Protein AF-D1PT33-F1 (afdb_monomer)

pLDDT: mean 88.78, std 10.97, range [33.84, 98.62]

Nearest PDB structures (foldseek):
  5k61-assembly1_A  TM=4.298E-01  e=1.756E+00  Saccharomyces cerevisiae CEN.PK113-7D
  5k63-assembly1_A  TM=4.188E-01  e=1.756E+00  Saccharomyces cerevisiae CEN.PK113-7D
  6geb-assembly2_L  TM=4.615E-01  e=3.344E+00  Legionella pneumophila
  6pnv-assembly1_A  TM=3.208E-01  e=9.225E-01  Salmonella enterica subsp. enterica serovar Typhimurium str. LT2-4
  5k66-assembly1_A  TM=3.303E-01  e=2.496E+00  Saccharomyces cerevisiae CEN.PK113-7D

Mean predicted aligned error: 7.15 Å

Foldseek 3Di:
DVVVQLVLLVVQLVVVQVLQVVDLFKHDDFASDDPDPQFRGWIWGFCDNPPDPVRTPGIATEHEEEAEDQDDDPWKDKDWAFLVNLVVQLVALHHKYKYWYWYADPVGDTDIWIWIDTGGNLNSVVQNVVQPPHRIGIDITGTDDPDSVVVSQVVVQSVVSSVQAPLVVVDPDAAAPVCVPPVVSVKDKDGDGDDDPPDDVQCRQQVDWHWIWTQDPSGIGTHNVHTDGDWDWDKDQDFDDDPPDTDDRIDIDTD

Solvent-accessible surface area (backbone atoms only — not comparable to full-atom values): 14621 Å² total; per-residue (Å²): 120,76,65,62,56,54,54,44,39,41,57,34,50,52,50,51,44,57,59,43,56,72,36,62,36,37,47,67,50,66,50,79,77,54,84,56,96,66,46,32,37,33,35,38,36,36,79,47,70,81,71,47,78,92,37,55,73,50,73,45,46,28,33,76,42,61,41,84,44,95,70,82,71,96,56,65,43,78,45,79,42,51,43,66,44,50,50,53,30,45,77,42,52,29,36,39,41,36,40,29,39,33,31,77,44,96,90,60,62,66,51,76,48,54,26,35,37,81,35,34,32,66,55,31,52,54,50,52,63,75,23,62,97,45,69,50,32,80,46,72,25,40,59,58,59,94,48,58,68,58,45,50,54,52,50,56,49,48,53,52,44,34,64,50,31,60,43,50,80,77,45,91,71,63,54,50,71,74,54,57,74,39,74,90,64,69,59,55,70,50,71,83,77,88,68,61,97,88,56,67,56,64,64,54,55,40,70,46,71,40,62,44,28,36,69,48,99,81,43,46,36,49,32,67,86,48,62,44,66,52,82,58,71,46,82,37,83,38,74,44,59,68,86,89,51,73,79,36,63,63,39,80,42,76,109

Sequence (255 aa):
MAGNSKWIEGETVDFIKTEIRKSRRMFPYIDDNDRTPSWDGNIFLYSNSSGEKNNLLGKIPVQVKGHNIKSFPKGNMKYRAEMADLRNFYNDKGVLFFVVCLREHEAGGFEKKGYYTCLPIVKLKELLEKGKGQTKTTIELSPMPNKIKELEKSLFTFYDDLGKQVSVRYAKELPSIQDLTDEQLGRQFEFTVIVENNKNPWNQITSSYRYLYAKTANGILPFKEGPCKLSFMTEREATIRIGEQIYYKMALVSG

Structure (mmCIF, N/CA/C/O backbone):
data_AF-D1PT33-F1
#
_entry.id   AF-D1PT33-F1
#
loop_
_atom_site.group_PDB
_atom_site.id
_atom_site.type_symbol
_atom_site.label_atom_id
_atom_site.label_alt_id
_atom_site.label_comp_id
_atom_site.label_asym_id
_atom_site.label_entity_id
_atom_site.label_seq_id
_atom_site.pdbx_PDB_ins_code
_atom_site.Cartn_x
_atom_site.Cartn_y
_atom_site.Cartn_z
_atom_site.occupancy
_atom_site.B_iso_or_equiv
_atom_site.auth_seq_id
_atom_site.auth_comp_id
_atom_site.auth_asym_id
_atom_site.auth_atom_id
_atom_site.pdbx_PDB_model_num
ATOM 1 N N . MET A 1 1 ? 11.944 4.789 -30.572 1.00 39.53 1 MET A N 1
ATOM 2 C CA . MET A 1 1 ? 11.595 5.136 -29.171 1.00 39.53 1 MET A CA 1
ATOM 3 C C . MET A 1 1 ? 10.855 4.021 -28.416 1.00 39.53 1 MET A C 1
ATOM 5 O O . MET A 1 1 ? 10.948 4.010 -27.201 1.00 39.53 1 MET A O 1
ATOM 9 N N . ALA A 1 2 ? 10.204 3.052 -29.082 1.00 33.84 2 ALA A N 1
ATOM 10 C CA . ALA A 1 2 ? 9.530 1.913 -28.426 1.00 33.84 2 ALA A CA 1
ATOM 11 C C . ALA A 1 2 ? 10.469 0.855 -27.793 1.00 33.84 2 ALA A C 1
ATOM 13 O O . ALA A 1 2 ? 10.023 0.037 -26.996 1.00 33.84 2 ALA A O 1
ATOM 14 N N . GLY A 1 3 ? 11.764 0.863 -28.138 1.00 47.06 3 GLY A N 1
ATOM 15 C CA . GLY A 1 3 ? 12.758 -0.034 -27.537 1.00 47.06 3 GLY A CA 1
ATOM 16 C C . GLY A 1 3 ? 12.992 0.275 -26.057 1.00 47.06 3 GLY A C 1
ATOM 17 O O . GLY A 1 3 ? 12.817 -0.603 -25.224 1.00 47.06 3 GLY A O 1
ATOM 18 N N . ASN A 1 4 ? 13.291 1.535 -25.714 1.00 62.44 4 ASN A N 1
ATOM 19 C CA . ASN A 1 4 ? 13.597 1.920 -24.329 1.00 62.44 4 ASN A CA 1
ATOM 20 C C . ASN A 1 4 ? 12.432 1.700 -23.360 1.00 62.44 4 ASN A C 1
ATOM 22 O O . ASN A 1 4 ? 12.688 1.386 -22.206 1.00 62.44 4 ASN A O 1
ATOM 26 N N . SER A 1 5 ? 11.173 1.836 -23.794 1.00 72.94 5 SER A N 1
ATOM 27 C CA . SER A 1 5 ? 10.027 1.676 -22.889 1.00 72.94 5 SER A CA 1
ATOM 28 C C . SER A 1 5 ? 9.884 0.247 -22.368 1.00 72.94 5 SER A C 1
ATOM 30 O O . SER A 1 5 ? 9.657 0.084 -21.177 1.00 72.94 5 SER A O 1
ATOM 32 N N . LYS A 1 6 ? 10.091 -0.769 -23.219 1.00 80.12 6 LYS A N 1
ATOM 33 C CA . LYS A 1 6 ? 10.039 -2.180 -22.800 1.00 80.12 6 LYS A CA 1
ATOM 34 C C . LYS A 1 6 ? 11.183 -2.552 -21.862 1.00 80.12 6 LYS A C 1
ATOM 36 O O . LYS A 1 6 ? 10.964 -3.238 -20.875 1.00 80.12 6 LYS A O 1
ATOM 41 N N . TRP A 1 7 ? 12.395 -2.068 -22.144 1.00 80.81 7 TRP A N 1
ATOM 42 C CA . TRP A 1 7 ? 13.536 -2.277 -21.248 1.00 80.81 7 TRP A CA 1
ATOM 43 C C . TRP A 1 7 ? 13.302 -1.615 -19.888 1.00 80.81 7 TRP A C 1
ATOM 45 O O . TRP A 1 7 ? 13.490 -2.247 -18.859 1.00 80.81 7 TRP A O 1
ATOM 55 N N . ILE A 1 8 ? 12.820 -0.370 -19.874 1.00 84.69 8 ILE A N 1
ATOM 56 C CA . ILE A 1 8 ? 12.468 0.349 -18.643 1.00 84.69 8 ILE A CA 1
ATOM 57 C C . ILE A 1 8 ? 11.398 -0.399 -17.842 1.00 84.69 8 ILE A C 1
ATOM 59 O O . ILE A 1 8 ? 11.506 -0.497 -16.620 1.00 84.69 8 ILE A O 1
ATOM 63 N N . GLU A 1 9 ? 10.370 -0.907 -18.515 1.00 87.56 9 GLU A N 1
ATOM 64 C CA . GLU A 1 9 ? 9.297 -1.687 -17.905 1.00 87.56 9 GLU A CA 1
ATOM 65 C C . GLU A 1 9 ? 9.829 -2.976 -17.268 1.00 87.56 9 GLU A C 1
ATOM 67 O O . GLU A 1 9 ? 9.628 -3.175 -16.069 1.00 87.56 9 GLU A O 1
ATOM 72 N N . GLY A 1 10 ? 10.613 -3.769 -18.006 1.00 90.56 10 GLY A N 1
ATOM 73 C CA . GLY A 1 10 ? 11.269 -4.969 -17.478 1.00 90.56 10 GLY A CA 1
ATOM 74 C C . GLY A 1 10 ? 12.161 -4.668 -16.268 1.00 90.56 10 GLY A C 1
ATOM 75 O O . GLY A 1 10 ? 11.986 -5.250 -15.199 1.00 90.56 10 GLY A O 1
ATOM 76 N N . GLU A 1 11 ? 13.037 -3.663 -16.373 1.00 92.44 11 GLU A N 1
ATOM 77 C CA . GLU A 1 11 ? 13.943 -3.244 -15.291 1.00 92.44 11 GLU A CA 1
ATOM 78 C C . GLU A 1 11 ? 13.200 -2.802 -14.018 1.00 92.44 11 GLU A C 1
ATOM 80 O O . GLU A 1 11 ? 13.691 -2.990 -12.897 1.00 92.44 11 GLU A O 1
ATOM 85 N N . THR A 1 12 ? 12.027 -2.193 -14.197 1.00 94.06 12 THR A N 1
ATOM 86 C CA . THR A 1 12 ? 11.134 -1.719 -13.133 1.00 94.06 12 THR A CA 1
ATOM 87 C C . THR A 1 12 ? 10.427 -2.896 -12.461 1.00 94.06 12 THR A C 1
ATOM 89 O O . THR A 1 12 ? 10.437 -3.002 -11.230 1.00 94.06 12 THR A O 1
ATOM 92 N N . VAL A 1 13 ? 9.844 -3.800 -13.252 1.00 95.25 13 VAL A N 1
ATOM 93 C CA . VAL A 1 13 ? 9.159 -5.001 -12.760 1.00 95.25 13 VAL A CA 1
ATOM 94 C C . VAL A 1 13 ? 10.135 -5.907 -12.006 1.00 95.25 13 VAL A C 1
ATOM 96 O O . VAL A 1 13 ? 9.825 -6.352 -10.897 1.00 95.25 13 VAL A O 1
ATOM 99 N N . ASP A 1 14 ? 11.337 -6.122 -12.538 1.00 95.56 14 ASP A N 1
ATOM 100 C CA . ASP A 1 14 ? 12.364 -6.953 -11.907 1.00 95.56 14 ASP A CA 1
ATOM 101 C C . ASP A 1 14 ? 12.884 -6.362 -10.600 1.00 95.56 14 ASP A C 1
ATOM 103 O O . ASP A 1 14 ? 13.087 -7.094 -9.623 1.00 95.56 14 ASP A O 1
ATOM 107 N N . PHE A 1 15 ? 13.032 -5.036 -10.537 1.00 96.50 15 PHE A N 1
ATOM 108 C CA . PHE A 1 15 ? 13.366 -4.348 -9.295 1.00 96.50 15 PHE A CA 1
ATOM 109 C C . PHE A 1 15 ? 12.306 -4.615 -8.218 1.00 96.50 15 PHE A C 1
ATOM 111 O O . PHE A 1 15 ? 12.644 -5.081 -7.129 1.00 96.50 15 PHE A O 1
ATOM 118 N N . ILE A 1 16 ? 11.019 -4.412 -8.524 1.00 97.69 16 ILE A N 1
ATOM 119 C CA . ILE A 1 16 ? 9.938 -4.650 -7.555 1.00 97.69 16 ILE A CA 1
ATOM 120 C C . ILE A 1 16 ? 9.865 -6.126 -7.156 1.00 97.69 16 ILE A C 1
ATOM 122 O O . ILE A 1 16 ? 9.796 -6.431 -5.964 1.00 97.69 16 ILE A O 1
ATOM 126 N N . LYS A 1 17 ? 9.944 -7.061 -8.112 1.00 97.50 17 LYS A N 1
ATOM 127 C CA . LYS A 1 17 ? 9.983 -8.502 -7.813 1.00 97.50 17 LYS A CA 1
ATOM 128 C C . LYS A 1 17 ? 11.122 -8.837 -6.848 1.00 97.50 17 LYS A C 1
ATOM 130 O O . LYS A 1 17 ? 10.905 -9.577 -5.888 1.00 97.50 17 LYS A O 1
ATOM 135 N N . THR A 1 18 ? 12.313 -8.290 -7.084 1.00 96.88 18 THR A N 1
ATOM 136 C CA . THR A 1 18 ? 13.499 -8.505 -6.243 1.00 96.88 18 THR A CA 1
ATOM 137 C C . THR A 1 18 ? 13.299 -7.952 -4.836 1.00 96.88 18 THR A C 1
ATOM 139 O O . THR A 1 18 ? 13.564 -8.657 -3.863 1.00 96.88 18 THR A O 1
ATOM 142 N N . GLU A 1 19 ? 12.773 -6.733 -4.705 1.00 97.38 19 GLU A N 1
ATOM 143 C CA . GLU A 1 19 ? 12.505 -6.123 -3.400 1.00 97.38 19 GLU A CA 1
ATOM 144 C C . GLU A 1 19 ? 11.451 -6.901 -2.599 1.00 97.38 19 GLU A C 1
ATOM 146 O O . GLU A 1 19 ? 11.661 -7.179 -1.418 1.00 97.38 19 GLU A O 1
ATOM 151 N N . ILE A 1 20 ? 10.349 -7.325 -3.228 1.00 97.50 20 ILE A N 1
ATOM 152 C CA . ILE A 1 20 ? 9.284 -8.079 -2.547 1.00 97.50 20 ILE A CA 1
ATOM 153 C C . ILE A 1 20 ? 9.758 -9.476 -2.122 1.00 97.50 20 ILE A C 1
ATOM 155 O O . ILE A 1 20 ? 9.457 -9.901 -1.004 1.00 97.50 20 ILE A O 1
ATOM 159 N N . ARG A 1 21 ? 10.558 -10.165 -2.952 1.00 96.00 21 ARG A N 1
ATOM 160 C CA . ARG A 1 21 ? 11.111 -11.506 -2.657 1.00 96.00 21 ARG A CA 1
ATOM 161 C C . ARG A 1 21 ? 12.036 -11.549 -1.437 1.00 96.00 21 ARG A C 1
ATOM 163 O O . ARG A 1 21 ? 12.320 -12.634 -0.936 1.00 96.00 21 ARG A O 1
ATOM 170 N N . LYS A 1 22 ? 12.469 -10.398 -0.908 1.00 96.50 22 LYS A N 1
ATOM 171 C CA . LYS A 1 22 ? 13.177 -10.327 0.383 1.00 96.50 22 LYS A CA 1
ATOM 172 C C . LYS A 1 22 ? 12.290 -10.760 1.562 1.00 96.50 22 LYS A C 1
ATOM 174 O O . LYS A 1 22 ? 12.813 -11.061 2.633 1.00 96.50 22 LYS A O 1
ATOM 179 N N . SER A 1 23 ? 10.961 -10.790 1.405 1.00 95.44 23 SER A N 1
ATOM 180 C CA . SER A 1 23 ? 10.041 -11.357 2.397 1.00 95.44 23 SER A CA 1
ATOM 181 C C . SER A 1 23 ? 9.690 -12.800 2.051 1.00 95.44 23 SER A C 1
ATOM 183 O O . SER A 1 23 ? 9.357 -13.122 0.918 1.00 95.44 23 SER A O 1
ATOM 185 N N . ARG A 1 24 ? 9.651 -13.665 3.070 1.00 94.44 24 ARG A N 1
ATOM 186 C CA . ARG A 1 24 ? 9.152 -15.047 2.948 1.00 94.44 24 ARG A CA 1
ATOM 187 C C . ARG A 1 24 ? 7.624 -15.163 3.038 1.00 94.44 24 ARG A C 1
ATOM 189 O O . ARG A 1 24 ? 7.103 -16.271 3.032 1.00 94.44 24 ARG A O 1
ATOM 196 N N . ARG A 1 25 ? 6.914 -14.041 3.198 1.00 95.81 25 ARG A N 1
ATOM 197 C CA . ARG A 1 25 ? 5.449 -13.982 3.369 1.00 95.81 25 ARG A CA 1
ATOM 198 C C . ARG A 1 25 ? 4.741 -13.217 2.253 1.00 95.81 25 ARG A C 1
ATOM 200 O O . ARG A 1 25 ? 3.518 -13.118 2.280 1.00 95.81 25 ARG A O 1
ATOM 207 N N . MET A 1 26 ? 5.497 -12.662 1.306 1.00 97.38 26 MET A N 1
ATOM 208 C CA . MET A 1 26 ? 4.983 -11.899 0.172 1.00 97.38 26 MET A CA 1
ATOM 209 C C . MET A 1 26 ? 5.571 -12.466 -1.114 1.00 97.38 26 MET A C 1
ATOM 211 O O . MET A 1 26 ? 6.787 -12.571 -1.241 1.00 97.38 26 MET A O 1
ATOM 215 N N . PHE A 1 27 ? 4.714 -12.817 -2.068 1.00 96.75 27 PHE A N 1
ATOM 216 C CA . PHE A 1 27 ? 5.134 -13.420 -3.330 1.00 96.75 27 PHE A CA 1
ATOM 217 C C . PHE A 1 27 ? 4.622 -12.577 -4.501 1.00 96.75 27 PHE A C 1
ATOM 219 O O . PHE A 1 27 ? 3.405 -12.477 -4.678 1.00 96.75 27 PHE A O 1
ATOM 226 N N . PRO A 1 28 ? 5.515 -11.948 -5.288 1.00 96.75 28 PRO A N 1
ATOM 227 C CA . PRO A 1 28 ? 5.110 -11.122 -6.414 1.00 96.75 28 PRO A CA 1
ATOM 228 C C . PRO A 1 28 ? 4.788 -11.998 -7.630 1.00 96.75 28 PRO A C 1
ATOM 230 O O . PRO A 1 28 ? 5.600 -12.826 -8.044 1.00 96.75 28 PRO A O 1
ATOM 233 N N . TYR A 1 29 ? 3.622 -11.768 -8.223 1.00 94.88 29 TYR A N 1
ATOM 234 C CA . TYR A 1 29 ? 3.199 -12.307 -9.511 1.00 94.88 29 TYR A CA 1
ATOM 235 C C . TYR A 1 29 ? 2.826 -11.126 -10.408 1.00 94.88 29 TYR A C 1
ATOM 237 O O . TYR A 1 29 ? 1.675 -10.697 -10.454 1.00 94.88 29 TYR A O 1
ATOM 245 N N . ILE A 1 30 ? 3.857 -10.539 -11.010 1.00 93.44 30 ILE A N 1
ATOM 246 C CA . ILE A 1 30 ? 3.801 -9.314 -11.814 1.00 93.44 30 ILE A CA 1
ATOM 247 C C . ILE A 1 30 ? 4.332 -9.679 -13.198 1.00 93.44 30 ILE A C 1
ATOM 249 O O . ILE A 1 30 ? 5.358 -10.360 -13.281 1.00 93.44 30 ILE A O 1
ATOM 253 N N . ASP A 1 31 ? 3.650 -9.268 -14.251 1.00 82.56 31 ASP A N 1
ATOM 254 C CA . ASP A 1 31 ? 4.027 -9.555 -15.635 1.00 82.56 31 ASP A CA 1
ATOM 255 C C . ASP A 1 31 ? 4.519 -8.256 -16.297 1.00 82.56 31 ASP A C 1
ATOM 257 O O . ASP A 1 31 ? 3.997 -7.180 -16.019 1.00 82.56 31 ASP A O 1
ATOM 261 N N . ASP A 1 32 ? 5.578 -8.337 -17.098 1.00 69.50 32 ASP A N 1
ATOM 262 C CA . ASP A 1 32 ? 6.185 -7.219 -17.835 1.00 69.50 32 ASP A CA 1
ATOM 263 C C . ASP A 1 32 ? 5.527 -6.993 -19.210 1.00 69.50 32 ASP A C 1
ATOM 265 O O . ASP A 1 32 ? 5.984 -6.170 -20.002 1.00 69.50 32 ASP A O 1
ATOM 269 N N . ASN A 1 33 ? 4.450 -7.730 -19.501 1.00 64.88 33 ASN A N 1
ATOM 270 C CA . ASN A 1 33 ? 3.671 -7.608 -20.730 1.00 64.88 33 ASN A CA 1
ATOM 271 C C . ASN A 1 33 ? 2.177 -7.918 -20.500 1.00 64.88 33 ASN A C 1
ATOM 273 O O . ASN A 1 33 ? 1.508 -8.472 -21.385 1.00 64.88 33 ASN A O 1
ATOM 277 N N . ASP A 1 34 ? 1.662 -7.611 -19.301 1.00 60.91 34 ASP A N 1
ATOM 278 C CA . ASP A 1 34 ? 0.265 -7.879 -18.961 1.00 60.91 34 ASP A CA 1
ATOM 279 C C . ASP A 1 34 ? -0.677 -7.106 -19.899 1.00 60.91 34 ASP A C 1
ATOM 281 O O . ASP A 1 34 ? -0.508 -5.917 -20.167 1.00 60.91 34 ASP A O 1
ATOM 285 N N . ARG A 1 35 ? -1.698 -7.794 -20.414 1.00 69.50 35 ARG A N 1
ATOM 286 C CA . ARG A 1 35 ? -2.761 -7.186 -21.232 1.00 69.50 35 ARG A CA 1
ATOM 287 C C . ARG A 1 35 ? -3.958 -6.766 -20.387 1.00 69.50 35 ARG A C 1
ATOM 289 O O . ARG A 1 35 ? -5.011 -6.451 -20.950 1.00 69.50 35 ARG A O 1
ATOM 296 N N . THR A 1 36 ? -3.857 -6.828 -19.058 1.00 79.06 36 THR A N 1
ATOM 297 C CA . THR A 1 36 ? -4.954 -6.359 -18.217 1.00 79.06 36 THR A CA 1
ATOM 298 C C . THR A 1 36 ? -5.129 -4.839 -18.356 1.00 79.06 36 THR A C 1
ATOM 300 O O . THR A 1 36 ? -4.186 -4.122 -18.682 1.00 79.06 36 THR A O 1
ATOM 303 N N . PRO A 1 37 ? -6.358 -4.314 -18.183 1.00 84.88 37 PRO A N 1
ATOM 304 C CA . PRO A 1 37 ? -6.654 -2.930 -18.558 1.00 84.88 37 PRO A CA 1
ATOM 305 C C . PRO A 1 37 ? -5.889 -1.859 -17.771 1.00 84.88 37 PRO A C 1
ATOM 307 O O . PRO A 1 37 ? -5.661 -0.778 -18.306 1.00 84.88 37 PRO A O 1
ATOM 310 N N . SER A 1 38 ? -5.555 -2.134 -16.505 1.00 93.81 38 SER A N 1
ATOM 311 C CA . SER A 1 38 ? -4.983 -1.139 -15.587 1.00 93.81 38 SER A CA 1
ATOM 312 C C . SER A 1 38 ? -4.064 -1.706 -14.508 1.00 93.81 38 SER A C 1
ATOM 314 O O . SER A 1 38 ? -3.628 -0.910 -13.692 1.00 93.81 38 SER A O 1
ATOM 316 N N . TRP A 1 39 ? -3.833 -3.018 -14.425 1.00 94.94 39 TRP A N 1
ATOM 317 C CA . TRP A 1 39 ? -2.976 -3.626 -13.398 1.00 94.94 39 TRP A CA 1
ATOM 318 C C . TRP A 1 39 ? -1.770 -4.279 -14.074 1.00 94.94 39 TRP A C 1
ATOM 320 O O . TRP A 1 39 ? -1.853 -4.645 -15.236 1.00 94.94 39 TRP A O 1
ATOM 330 N N . ASP A 1 40 ? -0.679 -4.486 -13.341 1.00 94.75 40 ASP A N 1
ATOM 331 C CA . ASP A 1 40 ? 0.473 -5.243 -13.869 1.00 94.75 40 ASP A CA 1
ATOM 332 C C . ASP A 1 40 ? 0.635 -6.601 -13.163 1.00 94.75 40 ASP A C 1
ATOM 334 O O . ASP A 1 40 ? 1.539 -7.386 -13.452 1.00 94.75 40 ASP A O 1
ATOM 338 N N . GLY A 1 41 ? -0.211 -6.881 -12.166 1.00 95.62 41 GLY A N 1
ATOM 339 C CA . GLY A 1 41 ? -0.232 -8.164 -11.478 1.00 95.62 41 GLY A CA 1
ATOM 340 C C . GLY A 1 41 ? -0.714 -8.086 -10.037 1.00 95.62 41 GLY A C 1
ATOM 341 O O . GLY A 1 41 ? -1.547 -7.259 -9.662 1.00 95.62 41 GLY A O 1
ATOM 342 N N . ASN A 1 42 ? -0.207 -8.997 -9.207 1.00 97.19 42 ASN A N 1
ATOM 343 C CA . ASN A 1 42 ? -0.615 -9.154 -7.815 1.00 97.19 42 ASN A CA 1
ATOM 344 C C . ASN A 1 42 ? 0.574 -9.501 -6.907 1.00 97.19 42 ASN A C 1
ATOM 346 O O . ASN A 1 42 ? 1.538 -10.135 -7.331 1.00 97.19 42 ASN A O 1
ATOM 350 N N . ILE A 1 43 ? 0.469 -9.171 -5.621 1.00 98.25 43 ILE A N 1
ATOM 351 C CA . ILE A 1 43 ? 1.321 -9.729 -4.56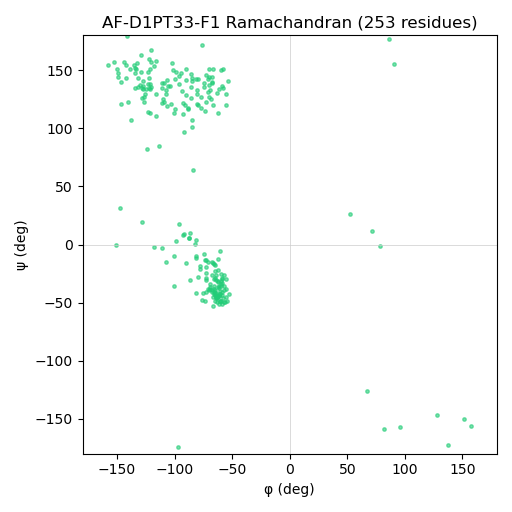3 1.00 98.25 43 ILE A CA 1
ATOM 352 C C . ILE A 1 43 ? 0.461 -10.624 -3.676 1.00 98.25 43 ILE A C 1
ATOM 354 O O . ILE A 1 43 ? -0.517 -10.161 -3.092 1.00 98.25 43 ILE A O 1
ATOM 358 N N . PHE A 1 44 ? 0.828 -11.898 -3.556 1.00 97.88 44 PHE A N 1
ATOM 359 C CA . PHE A 1 44 ? 0.170 -12.851 -2.662 1.00 97.88 44 PHE A CA 1
ATOM 3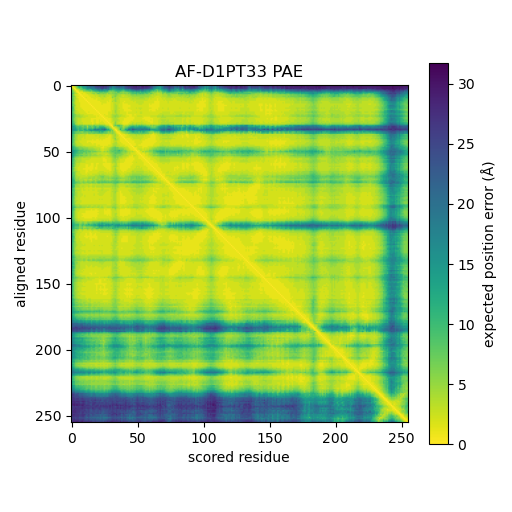60 C C . PHE A 1 44 ? 0.758 -12.767 -1.255 1.00 97.88 44 PHE A C 1
ATOM 362 O O . PHE A 1 44 ? 1.980 -12.726 -1.093 1.00 97.88 44 PHE A O 1
ATOM 369 N N . LEU A 1 45 ? -0.109 -12.764 -0.244 1.00 97.56 45 LEU A N 1
ATOM 370 C CA . LEU A 1 45 ? 0.266 -12.659 1.165 1.00 97.56 45 LEU A CA 1
ATOM 371 C C . LEU A 1 45 ? -0.009 -13.964 1.906 1.00 97.56 45 LEU A C 1
ATOM 373 O O . LEU A 1 45 ? -1.069 -14.563 1.731 1.00 97.56 45 LEU A O 1
ATOM 377 N N . TYR A 1 46 ? 0.914 -14.363 2.782 1.00 96.75 46 TYR A N 1
ATOM 378 C CA . TYR A 1 46 ? 0.819 -15.594 3.568 1.00 96.75 46 TYR A CA 1
ATOM 379 C C . TYR A 1 46 ? 0.880 -15.329 5.076 1.00 96.75 46 TYR A C 1
ATOM 381 O O . TYR A 1 46 ? 1.634 -14.479 5.566 1.00 96.75 46 TYR A O 1
ATOM 389 N N . SER A 1 47 ? 0.109 -16.100 5.841 1.00 92.69 47 SER A N 1
ATOM 390 C CA . SER A 1 47 ? 0.011 -15.991 7.299 1.00 92.69 47 SER A CA 1
ATOM 391 C C . SER A 1 47 ? 1.351 -16.269 7.988 1.00 92.69 47 SER A C 1
ATOM 393 O O . SER A 1 47 ? 1.670 -15.613 8.978 1.00 92.69 47 SER A O 1
ATOM 395 N N . ASN A 1 48 ? 2.188 -17.134 7.411 1.00 91.06 48 ASN A N 1
ATOM 396 C CA . ASN A 1 48 ? 3.517 -17.496 7.900 1.00 91.06 48 ASN A CA 1
ATOM 397 C C . ASN A 1 48 ? 4.523 -17.664 6.738 1.00 91.06 48 ASN A C 1
ATOM 399 O O . ASN A 1 48 ? 4.186 -17.476 5.571 1.00 91.06 48 ASN A O 1
ATOM 403 N N . SER A 1 49 ? 5.778 -17.992 7.057 1.00 91.62 49 SER A N 1
ATOM 404 C CA . SER A 1 49 ? 6.885 -18.090 6.092 1.00 91.62 49 SER A CA 1
ATOM 405 C C . SER A 1 49 ? 7.029 -19.447 5.387 1.00 91.62 49 SER A C 1
ATOM 407 O O . SER A 1 49 ? 8.064 -19.679 4.758 1.00 91.62 49 SER A O 1
ATOM 409 N N . SER A 1 50 ? 6.056 -20.356 5.534 1.00 88.62 50 SER A N 1
ATOM 410 C CA . SER A 1 50 ? 6.087 -21.677 4.880 1.00 88.62 50 SER A CA 1
ATOM 411 C C . SER A 1 50 ? 5.824 -21.590 3.374 1.00 88.62 50 SER A C 1
ATOM 413 O O . SER A 1 50 ? 6.342 -22.403 2.618 1.00 88.62 50 SER A O 1
ATOM 415 N N . GLY A 1 51 ? 5.037 -20.598 2.935 1.00 83.06 51 GLY A N 1
ATOM 416 C CA . GLY A 1 51 ? 4.579 -20.482 1.546 1.00 83.06 51 GLY A CA 1
ATOM 417 C C . GLY A 1 51 ? 3.531 -21.528 1.141 1.00 83.06 51 GLY A C 1
ATOM 418 O O . GLY A 1 51 ? 3.235 -21.669 -0.042 1.00 83.06 51 GLY A O 1
ATOM 419 N N . GLU A 1 52 ? 2.965 -22.273 2.093 1.00 91.12 52 GLU A N 1
ATOM 420 C CA . GLU A 1 52 ? 1.960 -23.302 1.814 1.00 91.12 52 GLU A CA 1
ATOM 421 C C . GLU A 1 52 ? 0.604 -22.701 1.425 1.00 91.12 52 GLU A C 1
ATOM 423 O O . GLU A 1 52 ? 0.164 -21.696 1.986 1.00 91.12 52 GLU A O 1
ATOM 428 N N . LYS A 1 53 ? -0.122 -23.381 0.528 1.00 91.31 53 LYS A N 1
ATOM 429 C CA . LYS A 1 53 ? -1.443 -22.950 0.037 1.00 91.31 53 LYS A CA 1
ATOM 430 C C . LYS A 1 53 ? -2.458 -22.703 1.162 1.00 91.31 53 LYS A C 1
ATOM 432 O O . LYS A 1 53 ? -3.208 -21.736 1.089 1.00 91.31 53 LYS A O 1
ATOM 437 N N . ASN A 1 54 ? -2.452 -23.531 2.209 1.00 94.38 54 ASN A N 1
ATOM 438 C CA . ASN A 1 54 ? -3.357 -23.393 3.361 1.00 94.38 54 ASN A CA 1
ATOM 439 C C . ASN A 1 54 ? -3.076 -22.136 4.203 1.00 94.38 54 ASN A C 1
ATOM 441 O O . ASN A 1 54 ? -3.914 -21.732 5.000 1.00 94.38 54 ASN A O 1
ATOM 445 N N . ASN A 1 55 ? -1.913 -21.510 4.009 1.00 94.81 55 ASN A N 1
ATOM 446 C CA . ASN A 1 55 ? -1.501 -20.291 4.693 1.00 94.81 55 ASN A CA 1
ATOM 447 C C . ASN A 1 55 ? -1.724 -19.030 3.840 1.00 94.81 55 ASN A C 1
ATOM 449 O O . ASN A 1 55 ? -1.351 -17.939 4.275 1.00 94.81 55 ASN A O 1
ATOM 453 N N . LEU A 1 56 ? -2.305 -19.147 2.639 1.00 96.62 56 LEU A N 1
ATOM 454 C CA . LEU A 1 56 ? -2.611 -18.000 1.787 1.00 96.62 56 LEU A CA 1
ATOM 455 C C . LEU A 1 56 ? -3.695 -17.132 2.440 1.00 96.62 56 LEU A C 1
ATOM 457 O O . LEU A 1 56 ? -4.819 -17.579 2.649 1.00 96.62 56 LEU A O 1
ATOM 461 N N . LEU A 1 57 ? -3.367 -15.870 2.713 1.00 95.69 57 LEU A N 1
ATOM 462 C CA . LEU A 1 57 ? -4.326 -14.886 3.219 1.00 95.69 57 LEU A CA 1
ATOM 463 C C . LEU A 1 57 ? -5.156 -14.289 2.089 1.00 95.69 57 LEU A C 1
ATOM 465 O O . LEU A 1 57 ? -6.353 -14.081 2.251 1.00 95.69 57 LEU A O 1
ATOM 469 N N . GLY A 1 58 ? -4.508 -13.992 0.961 1.00 96.56 58 GLY A N 1
ATOM 470 C CA . GLY A 1 58 ? -5.119 -13.334 -0.185 1.00 96.56 58 GLY A CA 1
ATOM 471 C C . GLY A 1 58 ? -4.084 -12.650 -1.066 1.00 96.56 58 GLY A C 1
ATOM 472 O O . GLY A 1 58 ? -2.908 -13.026 -1.078 1.00 96.56 58 GLY A O 1
ATOM 473 N N . LYS A 1 59 ? -4.527 -11.644 -1.822 1.00 97.12 59 LYS A N 1
ATOM 474 C CA . LYS A 1 59 ? -3.687 -10.910 -2.770 1.00 97.12 59 LYS A CA 1
ATOM 475 C C . LYS A 1 59 ? -3.962 -9.411 -2.738 1.00 97.12 59 LYS A C 1
ATOM 477 O O . LYS A 1 59 ? -5.090 -8.995 -2.485 1.00 97.12 59 LYS A O 1
ATOM 482 N N . ILE A 1 60 ? -2.935 -8.629 -3.049 1.00 98.31 60 ILE A N 1
ATOM 483 C CA . ILE A 1 60 ? -3.027 -7.193 -3.305 1.00 98.31 60 ILE A CA 1
ATOM 484 C C . ILE A 1 60 ? -2.801 -6.968 -4.804 1.00 98.31 60 ILE A C 1
ATOM 486 O O . ILE A 1 60 ? -1.741 -7.366 -5.297 1.00 98.31 60 ILE A O 1
ATOM 490 N N . PRO A 1 61 ? -3.746 -6.348 -5.529 1.00 97.62 61 PRO A N 1
ATOM 491 C CA . PRO A 1 61 ? -3.517 -5.945 -6.911 1.00 97.62 61 PRO A CA 1
ATOM 492 C C . PRO A 1 61 ? -2.478 -4.817 -6.969 1.00 97.62 61 PRO A C 1
ATOM 494 O O . PRO A 1 61 ? -2.481 -3.916 -6.122 1.00 97.62 61 PRO A O 1
ATOM 497 N N . VAL A 1 62 ? -1.584 -4.861 -7.959 1.00 97.81 62 VAL A N 1
ATOM 498 C CA . VAL A 1 62 ? -0.494 -3.886 -8.094 1.00 97.81 62 VAL A CA 1
ATOM 499 C C . VAL A 1 62 ? -0.506 -3.174 -9.438 1.00 97.81 62 VAL A C 1
ATOM 501 O O . VAL A 1 62 ? -0.862 -3.761 -10.458 1.00 97.81 62 VAL A O 1
ATOM 504 N N . GLN A 1 63 ? -0.050 -1.925 -9.418 1.00 97.44 63 GLN A N 1
ATOM 505 C CA . GLN A 1 63 ? 0.393 -1.198 -10.602 1.00 97.44 63 GLN A CA 1
ATOM 506 C C . GLN A 1 63 ? 1.840 -0.771 -10.398 1.00 97.44 63 GLN A C 1
ATOM 508 O O . GLN A 1 63 ? 2.204 -0.301 -9.324 1.00 97.44 63 GLN A O 1
ATOM 513 N N . VAL A 1 64 ? 2.655 -0.894 -11.429 1.00 96.88 64 VAL A N 1
ATOM 514 C CA . VAL A 1 64 ? 4.067 -0.551 -11.467 1.00 96.88 64 VAL A CA 1
ATOM 515 C C . VAL A 1 64 ? 4.310 0.402 -12.639 1.00 96.88 64 VAL A C 1
ATOM 517 O O . VAL A 1 64 ? 3.892 0.172 -13.767 1.00 96.88 64 VAL A O 1
ATOM 520 N N . LYS A 1 65 ? 4.980 1.528 -12.391 1.00 95.44 65 LYS A N 1
ATOM 521 C CA . LYS A 1 65 ? 5.375 2.469 -13.448 1.00 95.44 65 LYS A CA 1
ATOM 522 C C . LYS A 1 65 ? 6.865 2.787 -13.353 1.00 95.44 65 LYS A C 1
ATOM 524 O O . LYS A 1 65 ? 7.370 3.096 -12.275 1.00 95.44 65 LYS A O 1
ATOM 529 N N . GLY A 1 66 ? 7.562 2.769 -14.486 1.00 94.56 66 GLY A N 1
ATOM 530 C CA . GLY A 1 66 ? 8.917 3.313 -14.600 1.00 94.56 66 GLY A CA 1
ATOM 531 C C . GLY A 1 66 ? 8.895 4.837 -14.752 1.00 94.56 66 GLY A C 1
ATOM 532 O O . GLY A 1 66 ? 8.019 5.392 -15.424 1.00 94.56 66 GLY A O 1
ATOM 533 N N . HIS A 1 67 ? 9.847 5.538 -14.136 1.00 94.31 67 HIS A N 1
ATOM 534 C CA . HIS A 1 67 ? 9.985 6.989 -14.257 1.00 94.31 67 HIS A CA 1
ATOM 535 C C . HIS A 1 67 ? 11.451 7.406 -14.414 1.00 94.31 67 HIS A C 1
ATOM 537 O O . HIS A 1 67 ? 12.223 7.381 -13.458 1.00 94.31 67 HIS A O 1
ATOM 543 N N . ASN A 1 68 ? 11.836 7.821 -15.620 1.00 92.75 68 ASN A N 1
ATOM 544 C CA . ASN A 1 68 ? 13.188 8.315 -15.871 1.00 92.75 68 ASN A CA 1
ATOM 545 C C . ASN A 1 68 ? 13.398 9.679 -15.215 1.00 92.75 68 ASN A C 1
ATOM 547 O O . ASN A 1 68 ? 12.601 10.601 -15.405 1.00 92.75 68 ASN A O 1
ATOM 551 N N . ILE A 1 69 ? 14.497 9.819 -14.483 1.00 91.56 69 ILE A N 1
ATOM 552 C CA . ILE A 1 69 ? 14.830 11.023 -13.725 1.00 91.56 69 ILE A CA 1
ATOM 553 C C . ILE A 1 69 ? 16.298 11.411 -13.908 1.00 91.56 69 ILE A C 1
ATOM 555 O O . ILE A 1 69 ? 17.168 10.578 -14.140 1.00 91.56 69 ILE A O 1
ATOM 559 N N . LYS A 1 70 ? 16.588 12.704 -13.736 1.00 90.25 70 LYS A N 1
ATOM 560 C CA . LYS A 1 70 ? 17.968 13.220 -13.682 1.00 90.25 70 LYS A CA 1
ATOM 561 C C . LYS A 1 70 ? 18.556 13.151 -12.269 1.00 90.25 70 LYS A C 1
ATOM 563 O O . LYS A 1 70 ? 19.760 12.983 -12.091 1.00 90.25 70 LYS A O 1
ATOM 568 N N . SER A 1 71 ? 17.708 13.277 -11.251 1.00 91.50 71 SER A N 1
ATOM 569 C CA . SER A 1 71 ? 18.094 13.244 -9.841 1.00 91.50 71 SER A CA 1
ATOM 570 C C . SER A 1 71 ? 16.977 12.660 -8.980 1.00 91.50 71 SER A C 1
ATOM 572 O O . SER A 1 71 ? 15.791 12.849 -9.256 1.00 91.50 71 SER A O 1
ATOM 574 N N . PHE A 1 72 ? 17.357 11.915 -7.939 1.00 92.44 72 PHE A N 1
ATOM 575 C CA . PHE A 1 72 ? 16.397 11.249 -7.063 1.00 92.44 72 PHE A CA 1
ATOM 576 C C . PHE A 1 72 ? 15.706 12.236 -6.114 1.00 92.44 72 PHE A C 1
ATOM 578 O O . PHE A 1 72 ? 16.381 13.074 -5.505 1.00 92.44 72 PHE A O 1
ATOM 585 N N . PRO A 1 73 ? 14.385 12.096 -5.895 1.00 91.44 73 PRO A N 1
ATOM 586 C CA . PRO A 1 73 ? 13.681 12.852 -4.867 1.00 91.44 73 PRO A CA 1
ATOM 587 C C . PRO A 1 73 ? 14.260 12.618 -3.461 1.00 91.44 73 PRO A C 1
ATOM 589 O O . PRO A 1 73 ? 14.483 11.476 -3.030 1.00 91.44 73 PRO A O 1
ATOM 592 N N . LYS A 1 74 ? 14.443 13.716 -2.715 1.00 87.81 74 LYS A N 1
ATOM 593 C CA . LYS A 1 74 ? 14.847 13.732 -1.299 1.00 87.81 74 LYS A CA 1
ATOM 594 C C . LYS A 1 74 ? 13.619 13.560 -0.386 1.00 87.81 74 LYS A C 1
ATOM 596 O O . LYS A 1 74 ? 13.244 14.484 0.321 1.00 87.81 74 LYS A O 1
ATOM 601 N N . GLY A 1 75 ? 12.946 12.413 -0.450 1.00 94.12 75 GLY A N 1
ATOM 602 C CA . GLY A 1 75 ? 11.729 12.135 0.332 1.00 94.12 75 GLY A CA 1
ATOM 603 C C . GLY A 1 75 ? 10.591 11.652 -0.553 1.00 94.12 75 GLY A C 1
ATOM 604 O O . GLY A 1 75 ? 10.864 10.977 -1.540 1.00 94.12 75 GLY A O 1
ATOM 605 N N . ASN A 1 76 ? 9.346 11.987 -0.208 1.00 96.44 76 ASN A N 1
ATOM 606 C CA . ASN A 1 76 ? 8.173 11.633 -1.011 1.00 96.44 76 ASN A CA 1
ATOM 607 C C . ASN A 1 76 ? 8.273 12.192 -2.436 1.00 96.44 76 ASN A C 1
ATOM 609 O O . ASN A 1 76 ? 8.873 13.243 -2.679 1.00 96.44 76 ASN A O 1
ATOM 613 N N . MET A 1 77 ? 7.650 11.494 -3.380 1.00 96.50 77 MET A N 1
ATOM 614 C CA . MET A 1 77 ? 7.554 11.926 -4.768 1.00 96.50 77 MET A CA 1
ATOM 615 C C . MET A 1 77 ? 6.103 12.144 -5.185 1.00 96.50 77 MET A C 1
ATOM 617 O O . MET A 1 77 ? 5.183 11.522 -4.657 1.00 96.50 77 MET A O 1
ATOM 621 N N . LYS A 1 78 ? 5.910 13.012 -6.177 1.00 97.00 78 LYS A N 1
ATOM 622 C CA . LYS A 1 78 ? 4.621 13.236 -6.831 1.00 97.00 78 LYS A CA 1
ATOM 623 C C . LYS A 1 78 ? 4.632 12.562 -8.197 1.00 97.00 78 LYS A C 1
ATOM 625 O O . LYS A 1 78 ? 5.599 12.707 -8.938 1.00 97.00 78 LYS A O 1
ATOM 630 N N . TYR A 1 79 ? 3.550 11.875 -8.540 1.00 97.38 79 TYR A N 1
ATOM 631 C CA . TYR A 1 79 ? 3.377 11.227 -9.839 1.00 97.38 79 TYR A CA 1
ATOM 632 C C . TYR A 1 79 ? 2.003 11.561 -10.425 1.00 97.38 79 TYR A C 1
ATOM 634 O O . TYR A 1 79 ? 1.023 11.683 -9.690 1.00 97.38 79 TYR A O 1
ATOM 642 N N . ARG A 1 80 ? 1.924 11.742 -11.748 1.00 97.62 80 ARG A N 1
ATOM 643 C CA . ARG A 1 80 ? 0.669 12.029 -12.461 1.00 97.62 80 ARG A CA 1
ATOM 644 C C . ARG A 1 80 ? 0.040 10.714 -12.924 1.00 97.62 80 ARG A C 1
ATOM 646 O O . ARG A 1 80 ? 0.432 10.192 -13.962 1.00 97.62 80 ARG A O 1
ATOM 653 N N . ALA A 1 81 ? -0.913 10.200 -12.152 1.00 97.88 81 ALA A N 1
ATOM 654 C CA . ALA A 1 81 ? -1.644 8.974 -12.465 1.00 97.88 81 ALA A CA 1
ATOM 655 C C . ALA A 1 81 ? -2.849 9.257 -13.375 1.00 97.88 81 ALA A C 1
ATOM 657 O O . ALA A 1 81 ? -3.478 10.314 -13.259 1.00 97.88 81 ALA A O 1
ATOM 658 N N . GLU A 1 82 ? -3.168 8.312 -14.259 1.00 98.00 82 GLU A N 1
ATOM 659 C CA . GLU A 1 82 ? -4.332 8.379 -15.147 1.00 98.00 82 GLU A CA 1
ATOM 660 C C . GLU A 1 82 ? -5.633 8.232 -14.352 1.00 98.00 82 GLU A C 1
ATOM 662 O O . GLU A 1 82 ? -5.790 7.326 -13.534 1.00 98.00 82 GLU A O 1
ATOM 667 N N . MET A 1 83 ? -6.608 9.101 -14.616 1.00 98.31 83 MET A N 1
ATOM 668 C CA . MET A 1 83 ? -7.914 9.054 -13.949 1.00 98.31 83 MET A CA 1
ATOM 669 C C . MET A 1 83 ? -8.726 7.811 -14.331 1.00 98.31 83 MET A C 1
ATOM 671 O O . MET A 1 83 ? -9.566 7.369 -13.546 1.00 98.31 83 MET A O 1
ATOM 675 N N . ALA A 1 84 ? -8.477 7.243 -15.516 1.00 97.88 84 ALA A N 1
ATOM 676 C CA . ALA A 1 84 ? -9.073 5.979 -15.942 1.00 97.88 84 ALA A CA 1
ATOM 677 C C . ALA A 1 84 ? -8.594 4.814 -15.059 1.00 97.88 84 ALA A C 1
ATOM 679 O O . ALA A 1 84 ? -9.428 4.105 -14.498 1.00 97.88 84 ALA A O 1
ATOM 680 N N . ASP A 1 85 ? -7.280 4.699 -14.841 1.00 98.06 85 ASP A N 1
ATOM 681 C CA . ASP A 1 85 ? -6.693 3.686 -13.957 1.00 98.06 85 ASP A CA 1
ATOM 682 C C . ASP A 1 85 ? -7.218 3.832 -12.527 1.00 98.06 85 ASP A C 1
ATOM 684 O O . ASP A 1 85 ? -7.724 2.875 -11.948 1.00 98.06 85 ASP A O 1
ATOM 688 N N . LEU A 1 86 ? -7.211 5.052 -11.972 1.00 98.44 86 LEU A N 1
ATOM 689 C CA . LEU A 1 86 ? -7.736 5.296 -10.623 1.00 98.44 86 LEU A CA 1
ATOM 690 C C . LEU A 1 86 ? -9.218 4.918 -10.481 1.00 98.44 86 LEU A C 1
ATOM 692 O O . LEU A 1 86 ? -9.626 4.424 -9.429 1.00 98.44 86 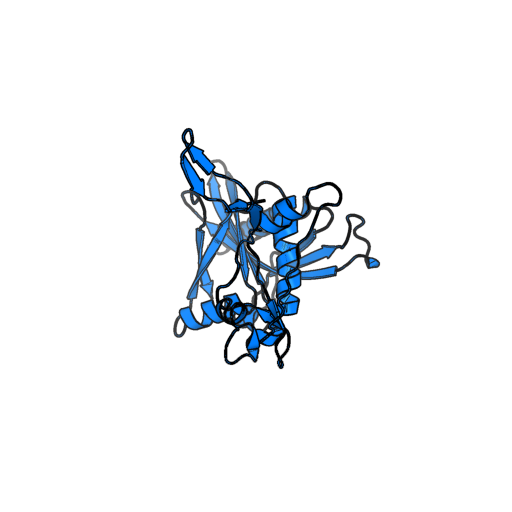LEU A O 1
ATOM 696 N N . ARG A 1 87 ? -10.028 5.120 -11.529 1.00 97.94 87 ARG A N 1
ATOM 697 C CA . ARG A 1 87 ? -11.435 4.696 -11.541 1.00 97.94 87 ARG A CA 1
ATOM 698 C C . ARG A 1 87 ? -11.557 3.173 -11.585 1.00 97.94 87 ARG A C 1
ATOM 700 O O . ARG A 1 87 ? -12.409 2.629 -10.888 1.00 97.94 87 ARG A O 1
ATOM 707 N N . ASN A 1 88 ? -10.699 2.486 -12.333 1.00 97.94 88 ASN A N 1
ATOM 708 C CA . ASN A 1 88 ? -10.660 1.023 -12.357 1.00 97.94 88 ASN A CA 1
ATOM 709 C C . ASN A 1 88 ? -10.245 0.454 -10.994 1.00 97.94 88 ASN A C 1
ATOM 711 O O . ASN A 1 88 ? -10.922 -0.428 -10.470 1.00 97.94 88 ASN A O 1
ATOM 715 N N . PHE A 1 89 ? -9.229 1.037 -10.355 1.00 98.00 89 PHE A N 1
ATOM 716 C CA . PHE A 1 89 ? -8.817 0.668 -8.998 1.00 98.00 89 PHE A CA 1
ATOM 717 C C . PHE A 1 89 ? -9.910 0.923 -7.964 1.00 98.00 89 PHE A C 1
ATOM 719 O O . PHE A 1 89 ? -10.057 0.132 -7.040 1.00 98.00 89 PHE A O 1
ATOM 726 N N . TYR A 1 90 ? -10.680 2.007 -8.115 1.00 97.50 90 TYR A N 1
ATOM 727 C CA . TYR A 1 90 ? -11.813 2.321 -7.239 1.00 97.50 90 TYR A CA 1
ATOM 728 C C . TYR A 1 90 ? -12.974 1.346 -7.426 1.00 97.50 90 TYR A C 1
ATOM 730 O O . TYR A 1 90 ? -13.660 1.015 -6.461 1.00 97.50 90 TYR A O 1
ATOM 738 N N . ASN A 1 91 ? -13.203 0.904 -8.666 1.00 95.69 91 ASN A N 1
ATOM 739 C CA . ASN A 1 91 ? -14.206 -0.100 -9.011 1.00 95.69 91 ASN A CA 1
ATOM 740 C C . ASN A 1 91 ? -13.798 -1.510 -8.557 1.00 95.69 91 ASN A C 1
ATOM 742 O O . ASN A 1 91 ? -14.679 -2.346 -8.334 1.00 95.69 91 ASN A O 1
ATOM 746 N N . ASP A 1 92 ? -12.513 -1.740 -8.297 1.00 94.62 92 ASP A N 1
ATOM 747 C CA . ASP A 1 92 ? -11.990 -2.847 -7.492 1.00 94.62 92 ASP A CA 1
ATOM 748 C C . ASP A 1 92 ? -11.722 -2.412 -6.029 1.00 94.62 92 ASP A C 1
ATOM 750 O O . ASP A 1 92 ? -12.090 -1.324 -5.591 1.00 94.62 92 ASP A O 1
ATOM 754 N N . LYS A 1 93 ? -11.144 -3.270 -5.195 1.00 94.56 93 LYS A N 1
ATOM 755 C CA . LYS A 1 93 ? -10.985 -3.006 -3.758 1.00 94.56 93 LYS A CA 1
ATOM 756 C C . LYS A 1 93 ? -9.896 -1.982 -3.419 1.00 94.56 93 LYS A C 1
ATOM 758 O O . LYS A 1 93 ? -9.789 -1.576 -2.265 1.00 94.56 93 LYS A O 1
ATOM 763 N N . GLY A 1 94 ? -9.108 -1.560 -4.404 1.00 97.62 94 GLY A N 1
ATOM 764 C CA . GLY A 1 94 ? -7.975 -0.652 -4.262 1.00 97.62 94 GLY A CA 1
ATOM 765 C C . GLY A 1 94 ? -6.778 -1.109 -5.092 1.00 97.62 94 GLY A C 1
ATOM 766 O O . GLY A 1 94 ? -6.876 -2.057 -5.866 1.00 97.62 94 GLY A O 1
ATOM 767 N N . VAL A 1 95 ? -5.635 -0.441 -4.930 1.00 98.50 95 VAL A N 1
ATOM 768 C CA . VAL A 1 95 ? -4.377 -0.833 -5.586 1.00 98.50 95 VAL A CA 1
ATOM 769 C C . VAL A 1 95 ? -3.164 -0.465 -4.737 1.00 98.50 95 VAL A C 1
ATOM 771 O O . VAL A 1 95 ? -3.156 0.553 -4.039 1.00 98.50 95 VAL A O 1
ATOM 774 N N . LEU A 1 96 ? -2.113 -1.273 -4.823 1.00 98.62 96 LEU A N 1
ATOM 775 C CA . LEU A 1 96 ? -0.771 -0.87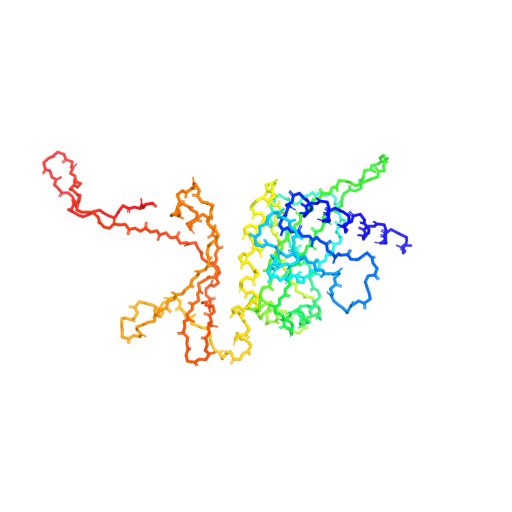7 -4.412 1.00 98.62 96 LEU A CA 1
ATOM 776 C C . LEU A 1 96 ? -0.027 -0.325 -5.629 1.00 98.62 96 LEU A C 1
ATOM 778 O O . LEU A 1 96 ? 0.260 -1.057 -6.575 1.00 98.62 96 LEU A O 1
ATOM 782 N N . PHE A 1 97 ? 0.265 0.973 -5.610 1.00 98.62 97 PHE A N 1
ATOM 783 C CA . PHE A 1 97 ? 0.860 1.670 -6.744 1.00 98.62 97 PHE A CA 1
ATOM 784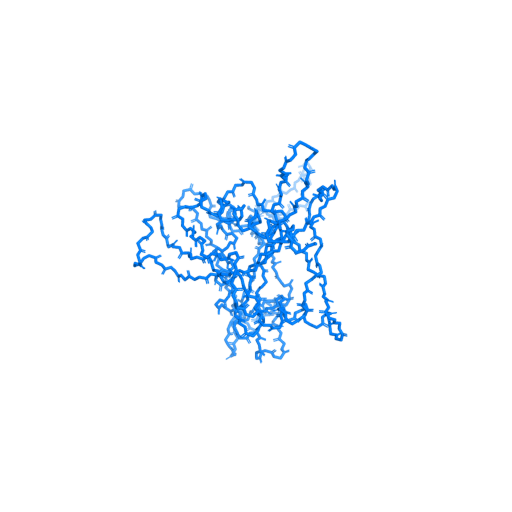 C C . PHE A 1 97 ? 2.351 1.897 -6.498 1.00 98.62 97 PHE A C 1
ATOM 786 O O . PHE A 1 97 ? 2.727 2.570 -5.537 1.00 98.62 97 PHE A O 1
ATOM 793 N N . PHE A 1 98 ? 3.190 1.371 -7.382 1.00 98.44 98 PHE A N 1
ATOM 794 C CA . PHE A 1 98 ? 4.635 1.532 -7.383 1.00 98.44 98 PHE A CA 1
ATOM 795 C C . PHE A 1 98 ? 5.092 2.472 -8.494 1.00 98.44 98 PHE A C 1
ATOM 797 O O . PHE A 1 98 ? 4.616 2.410 -9.628 1.00 98.44 98 PHE A O 1
ATOM 804 N N . VAL A 1 99 ? 6.092 3.292 -8.179 1.00 97.94 99 VAL A N 1
ATOM 805 C CA . VAL A 1 99 ? 6.882 4.024 -9.170 1.00 97.94 99 VAL A CA 1
ATOM 806 C C . VAL A 1 99 ? 8.356 3.728 -8.929 1.00 97.94 99 VAL A C 1
ATOM 808 O O . VAL A 1 99 ? 8.863 3.970 -7.833 1.00 97.94 99 VAL A O 1
ATOM 811 N N . VAL A 1 100 ? 9.053 3.215 -9.941 1.00 97.44 100 VAL A N 1
ATOM 812 C CA . VAL A 1 100 ? 10.509 3.032 -9.893 1.00 97.44 100 VAL A CA 1
ATOM 813 C C . VAL A 1 100 ? 11.159 4.170 -10.657 1.00 97.44 100 VAL A C 1
ATOM 815 O O . VAL A 1 100 ? 11.016 4.298 -11.872 1.00 97.44 100 VAL A O 1
ATOM 818 N N . CYS A 1 101 ? 11.873 5.015 -9.924 1.00 96.19 101 CYS A N 1
ATOM 819 C CA . CYS A 1 101 ? 12.691 6.060 -10.507 1.00 96.19 101 CYS A CA 1
ATOM 820 C C . CYS A 1 101 ? 13.981 5.444 -11.053 1.00 96.19 101 CYS A C 1
ATOM 822 O O . CYS A 1 101 ? 14.689 4.767 -10.305 1.00 96.19 101 CYS A O 1
ATOM 824 N N . LEU A 1 102 ? 14.278 5.704 -12.324 1.00 94.25 102 LEU A N 1
ATOM 825 C CA . LEU A 1 102 ? 15.447 5.194 -13.037 1.00 94.25 102 LEU A CA 1
ATOM 826 C C . LEU A 1 102 ? 16.345 6.359 -13.442 1.00 94.25 102 LEU A C 1
ATOM 828 O O . LEU A 1 102 ? 15.882 7.324 -14.056 1.00 94.25 102 LEU A O 1
ATOM 832 N N . ARG A 1 103 ? 17.632 6.256 -13.123 1.00 92.25 103 ARG A N 1
ATOM 833 C CA . ARG A 1 103 ? 18.668 7.166 -13.611 1.00 92.25 103 ARG A CA 1
ATOM 834 C C . ARG A 1 103 ? 19.705 6.352 -14.368 1.00 92.25 103 ARG A C 1
ATOM 836 O O . ARG A 1 103 ? 20.389 5.528 -13.771 1.00 92.25 103 ARG A O 1
ATOM 843 N N . GLU A 1 104 ? 19.782 6.566 -15.673 1.00 88.12 104 GLU A N 1
ATOM 844 C CA . GLU A 1 104 ? 20.740 5.884 -16.543 1.00 88.12 104 GLU A CA 1
ATOM 845 C C . GLU A 1 104 ? 22.173 6.332 -16.225 1.00 88.12 104 GLU A C 1
ATOM 847 O O . GLU A 1 104 ? 22.419 7.515 -15.965 1.00 88.12 104 GLU A O 1
ATOM 852 N N . HIS A 1 105 ? 23.108 5.386 -16.223 1.00 82.81 105 HIS A N 1
ATOM 853 C CA . HIS A 1 105 ? 24.536 5.662 -16.098 1.00 82.81 105 HIS A CA 1
ATOM 854 C C . HIS A 1 105 ? 25.194 5.767 -17.475 1.00 82.81 105 HIS A C 1
ATOM 856 O O . HIS A 1 105 ? 24.843 5.030 -18.391 1.00 82.81 105 HIS A O 1
ATOM 862 N N . GLU A 1 106 ? 26.222 6.612 -17.600 1.00 77.31 106 GLU A N 1
ATOM 863 C CA . GLU A 1 106 ? 26.995 6.761 -18.847 1.00 77.31 106 GLU A CA 1
ATOM 864 C C . GLU A 1 106 ? 27.665 5.451 -19.293 1.00 77.31 106 GLU A C 1
ATOM 866 O O . GLU A 1 106 ? 27.792 5.194 -20.486 1.00 77.31 106 GLU A O 1
ATOM 871 N N . ALA A 1 107 ? 28.044 4.591 -18.341 1.00 78.62 107 ALA A N 1
ATOM 872 C CA . ALA A 1 107 ? 28.630 3.273 -18.599 1.00 78.62 107 ALA A CA 1
ATOM 873 C C . ALA A 1 107 ? 27.589 2.174 -18.922 1.00 78.62 107 ALA A C 1
ATOM 875 O O . ALA A 1 107 ? 27.958 1.010 -19.072 1.00 78.62 107 ALA A O 1
ATOM 876 N N . GLY A 1 108 ? 26.303 2.529 -19.019 1.00 79.25 108 GLY A N 1
ATOM 877 C CA . GLY A 1 108 ? 25.184 1.601 -19.175 1.00 79.25 108 GLY A CA 1
ATOM 878 C C . GLY A 1 108 ? 24.581 1.140 -17.842 1.00 79.25 108 GLY A C 1
ATOM 879 O O . GLY A 1 108 ? 25.229 1.145 -16.795 1.00 79.25 108 GLY A O 1
ATOM 880 N N . GLY A 1 109 ? 23.307 0.738 -17.885 1.00 83.69 109 GLY A N 1
ATOM 881 C CA . GLY A 1 109 ? 22.524 0.331 -16.712 1.00 83.69 109 GLY A CA 1
ATOM 882 C C . GLY A 1 109 ? 21.836 1.494 -15.988 1.00 83.69 109 GLY A C 1
ATOM 883 O O . GLY A 1 109 ? 21.981 2.661 -16.353 1.00 83.69 109 GLY A O 1
ATOM 884 N N . PHE A 1 110 ? 21.065 1.166 -14.947 1.00 87.56 110 PHE A N 1
ATOM 885 C CA . PHE A 1 110 ? 20.249 2.131 -14.206 1.00 87.56 110 PHE A CA 1
ATOM 886 C C . PHE A 1 110 ? 20.510 2.077 -12.702 1.00 87.56 110 PHE A C 1
ATOM 888 O O . PHE A 1 110 ? 20.433 1.011 -12.087 1.00 87.56 110 PHE A O 1
ATOM 895 N N . GLU A 1 111 ? 20.675 3.244 -12.085 1.00 93.25 111 GLU A N 1
ATOM 896 C CA . GLU A 1 111 ? 20.391 3.408 -10.663 1.00 93.25 111 GLU A CA 1
ATOM 897 C C . GLU A 1 111 ? 18.876 3.444 -10.466 1.00 93.25 111 GLU A C 1
ATOM 899 O O . GLU A 1 111 ? 18.155 4.118 -11.211 1.00 93.25 111 GLU A O 1
ATOM 904 N N . LYS A 1 112 ? 18.384 2.728 -9.452 1.00 94.94 112 LYS A N 1
ATOM 905 C CA . LYS A 1 112 ? 16.951 2.535 -9.219 1.00 94.94 112 LYS A CA 1
ATOM 906 C C . LYS A 1 112 ? 16.571 2.912 -7.803 1.00 94.94 112 LYS A C 1
ATOM 908 O O . LYS A 1 112 ? 17.263 2.570 -6.846 1.00 94.94 112 LYS A O 1
ATOM 913 N N . LYS A 1 113 ? 15.413 3.550 -7.663 1.00 96.69 113 LYS A N 1
ATOM 914 C CA . LYS A 1 113 ? 14.791 3.791 -6.360 1.00 96.69 113 LYS A CA 1
ATOM 915 C C . LYS A 1 113 ? 13.286 3.605 -6.449 1.00 96.69 113 LYS A C 1
ATOM 917 O O . LYS A 1 113 ? 12.622 4.278 -7.235 1.00 96.69 113 LYS A O 1
ATOM 922 N N . GLY A 1 114 ? 12.766 2.702 -5.625 1.00 97.75 114 GLY A N 1
ATOM 923 C CA . GLY A 1 114 ? 11.343 2.404 -5.545 1.00 97.75 114 GLY A CA 1
ATOM 924 C C . GLY A 1 114 ? 10.588 3.356 -4.627 1.00 97.75 114 GLY A C 1
ATOM 925 O O . GLY A 1 114 ? 11.050 3.705 -3.538 1.00 97.75 114 GLY A O 1
ATOM 926 N N . TYR A 1 115 ? 9.393 3.722 -5.063 1.00 98.56 115 TYR A N 1
ATOM 927 C CA . TYR A 1 115 ? 8.404 4.486 -4.321 1.00 98.56 115 TYR A CA 1
ATOM 928 C C . TYR A 1 115 ? 7.070 3.758 -4.384 1.00 98.56 115 TYR A C 1
ATOM 930 O O . TYR A 1 115 ? 6.774 3.098 -5.380 1.00 98.56 115 TYR A O 1
ATOM 938 N N . TYR A 1 116 ? 6.263 3.877 -3.337 1.00 98.56 116 TYR A N 1
ATOM 939 C CA . TYR A 1 116 ? 4.969 3.216 -3.278 1.00 98.56 116 TYR A CA 1
ATOM 940 C C . TYR A 1 116 ? 3.917 4.058 -2.563 1.00 98.56 116 TYR A C 1
ATOM 942 O O . TYR A 1 116 ? 4.225 4.939 -1.756 1.00 98.56 116 TYR A O 1
ATOM 950 N N . THR A 1 117 ? 2.658 3.774 -2.868 1.00 98.25 117 THR A N 1
ATOM 951 C CA . THR A 1 117 ? 1.513 4.276 -2.117 1.00 98.25 117 THR A CA 1
ATOM 952 C C . THR A 1 117 ? 0.400 3.236 -2.115 1.00 98.25 117 THR A C 1
ATOM 954 O O . THR A 1 117 ? 0.155 2.557 -3.115 1.00 98.25 117 THR A O 1
ATOM 957 N N . CYS A 1 118 ? -0.252 3.089 -0.967 1.00 98.00 118 CYS A N 1
ATOM 958 C CA . CYS A 1 118 ? -1.412 2.228 -0.799 1.00 98.00 118 CYS A CA 1
ATOM 959 C C . CYS A 1 118 ? -2.666 3.060 -1.069 1.00 98.00 118 CYS A C 1
ATOM 961 O O . CYS A 1 118 ? -2.910 4.050 -0.376 1.00 98.00 118 CYS A O 1
ATOM 963 N N . LEU A 1 119 ? -3.460 2.674 -2.066 1.00 98.25 119 LEU A N 1
ATOM 964 C CA . LEU A 1 119 ? -4.662 3.401 -2.468 1.00 98.25 119 LEU A CA 1
ATOM 965 C C . LEU A 1 119 ? -5.907 2.553 -2.177 1.00 98.25 119 LEU A C 1
ATOM 967 O O . LEU A 1 119 ? -6.380 1.839 -3.065 1.00 98.25 119 LEU A O 1
ATOM 971 N N . PRO A 1 120 ? -6.443 2.588 -0.942 1.00 97.44 120 PRO A N 1
ATOM 972 C CA . PRO A 1 120 ? -7.719 1.951 -0.640 1.00 97.44 120 PRO A CA 1
ATOM 973 C C . PRO A 1 120 ? -8.879 2.798 -1.184 1.00 97.44 120 PRO A C 1
ATOM 975 O O . PRO A 1 120 ? -8.687 3.940 -1.614 1.00 97.44 120 PRO A O 1
ATOM 978 N N . ILE A 1 121 ? -10.100 2.256 -1.142 1.00 97.44 121 ILE A N 1
ATOM 979 C CA . ILE A 1 121 ? -11.295 2.885 -1.733 1.00 97.44 121 ILE A CA 1
ATOM 980 C C . ILE A 1 121 ? -11.499 4.327 -1.252 1.00 97.44 121 ILE A C 1
ATOM 982 O O . ILE A 1 121 ? -11.791 5.187 -2.082 1.00 97.44 121 ILE A O 1
ATOM 986 N N . VAL A 1 122 ? -11.314 4.627 0.042 1.00 97.00 122 VAL A N 1
ATOM 987 C CA . VAL A 1 122 ? -11.488 6.001 0.548 1.00 97.00 122 VAL A CA 1
ATOM 988 C C . VAL A 1 122 ? -10.520 6.977 -0.115 1.00 97.00 122 VAL A C 1
ATOM 990 O O . VAL A 1 122 ? -10.928 8.043 -0.574 1.00 97.00 122 VAL A O 1
ATOM 993 N N . LYS A 1 123 ? -9.256 6.570 -0.280 1.00 97.50 123 LYS A N 1
ATOM 994 C CA . LYS A 1 123 ? -8.233 7.416 -0.890 1.00 97.50 123 LYS A CA 1
ATOM 995 C C . LYS A 1 123 ? -8.465 7.597 -2.383 1.00 97.50 123 LYS A C 1
ATOM 997 O O . LYS A 1 123 ? -8.262 8.683 -2.920 1.00 97.50 123 LYS A O 1
ATOM 1002 N N . LEU A 1 124 ? -8.913 6.541 -3.055 1.00 98.12 124 LEU A N 1
ATOM 1003 C CA . LEU A 1 124 ? -9.286 6.603 -4.464 1.00 98.12 124 LEU A CA 1
ATOM 1004 C C . LEU A 1 124 ? -10.491 7.523 -4.681 1.00 98.12 124 LEU A C 1
ATOM 1006 O O . LEU A 1 124 ? -10.452 8.337 -5.599 1.00 98.12 124 LEU A O 1
ATOM 1010 N N . LYS A 1 125 ? -11.508 7.476 -3.808 1.00 96.81 125 LYS A N 1
ATOM 1011 C CA . LYS A 1 125 ? -12.655 8.400 -3.836 1.00 96.81 125 LYS A CA 1
ATOM 1012 C C . LYS A 1 125 ? -12.190 9.858 -3.759 1.00 96.81 125 LYS A C 1
ATOM 1014 O O . LYS A 1 125 ? -12.559 10.655 -4.615 1.00 96.81 125 LYS A O 1
ATOM 1019 N N . GLU A 1 126 ? -11.312 10.189 -2.809 1.00 96.12 126 GLU A N 1
ATOM 1020 C CA . GLU A 1 126 ? -10.723 11.535 -2.691 1.00 96.12 126 GLU A CA 1
ATOM 1021 C C . GLU A 1 126 ? -9.973 11.970 -3.959 1.00 96.12 126 GLU A C 1
ATOM 1023 O O . GLU A 1 126 ? -10.128 13.098 -4.429 1.00 96.12 126 GLU A O 1
ATOM 1028 N N . LEU A 1 127 ? -9.142 11.084 -4.520 1.00 97.88 127 LEU A N 1
ATOM 1029 C CA . LEU A 1 127 ? -8.362 11.374 -5.724 1.00 97.88 127 LEU A CA 1
ATOM 1030 C C . LEU A 1 127 ? -9.256 11.593 -6.949 1.00 97.88 127 LEU A C 1
ATOM 1032 O O . LEU A 1 127 ? -8.967 12.480 -7.756 1.00 97.88 127 LEU A O 1
ATOM 1036 N N . LEU A 1 128 ? -10.332 10.811 -7.072 1.00 97.69 128 LEU A N 1
ATOM 1037 C CA . LEU A 1 128 ? -11.305 10.923 -8.154 1.00 97.69 128 LEU A CA 1
ATOM 1038 C C . LEU A 1 128 ? -12.079 12.242 -8.091 1.00 97.69 128 LEU A C 1
ATOM 1040 O O . LEU A 1 128 ? -12.237 12.893 -9.124 1.00 97.69 128 LEU A O 1
ATOM 1044 N N . GLU A 1 129 ? -12.496 12.670 -6.898 1.00 96.12 129 GLU A N 1
ATOM 1045 C CA . GLU A 1 129 ? -13.142 13.974 -6.714 1.00 96.12 129 GLU A CA 1
ATOM 1046 C C . GLU A 1 129 ? -12.171 15.126 -6.994 1.00 96.12 129 GLU A C 1
ATOM 1048 O O . GLU A 1 129 ? -12.487 16.043 -7.753 1.00 96.12 129 GLU A O 1
ATOM 1053 N N . LYS A 1 130 ? -10.939 15.050 -6.474 1.00 96.38 130 LYS A N 1
ATOM 1054 C CA . LYS A 1 130 ? -9.902 16.065 -6.716 1.00 96.38 130 LYS A CA 1
ATOM 1055 C C . LYS A 1 130 ? -9.524 16.190 -8.196 1.00 96.38 130 LYS A C 1
ATOM 1057 O O . LYS A 1 130 ? -9.191 17.279 -8.657 1.00 96.38 130 LYS A O 1
ATOM 1062 N N . GLY A 1 131 ? -9.517 15.078 -8.928 1.00 96.81 131 GLY A N 1
ATOM 1063 C CA . GLY A 1 131 ? -9.160 15.017 -10.346 1.00 96.81 131 GLY A CA 1
ATOM 1064 C C . GLY A 1 131 ? -10.341 15.172 -11.307 1.00 96.81 131 GLY A C 1
ATOM 1065 O O . GLY A 1 131 ? -10.174 14.928 -12.502 1.00 96.81 131 GLY A O 1
ATOM 1066 N N . LYS A 1 132 ? -11.538 15.523 -10.823 1.00 96.38 132 LYS A N 1
ATOM 1067 C CA . LYS A 1 132 ? -12.752 15.600 -11.644 1.00 96.38 132 LYS A CA 1
ATOM 1068 C C . LYS A 1 132 ? -12.559 16.533 -12.847 1.00 96.38 132 LYS A C 1
ATOM 1070 O O . LYS A 1 132 ? -12.089 17.658 -12.713 1.00 96.38 132 LYS A O 1
ATOM 1075 N N . GLY A 1 133 ? -12.909 16.041 -14.037 1.00 96.50 133 GLY A N 1
ATOM 1076 C CA . GLY A 1 133 ? -12.732 16.762 -15.305 1.00 96.50 133 GLY A CA 1
ATOM 1077 C C . GLY A 1 133 ? -11.306 16.746 -15.873 1.00 96.50 133 GLY A C 1
ATOM 1078 O O . GLY A 1 133 ? -11.089 17.284 -16.953 1.00 96.50 133 GLY A O 1
ATOM 1079 N N . GLN A 1 134 ? -10.338 16.122 -15.194 1.00 97.50 134 GLN A N 1
ATOM 1080 C CA . GLN A 1 134 ? -8.966 15.970 -15.686 1.00 97.50 134 GLN A CA 1
ATOM 1081 C C . GLN A 1 134 ? -8.732 14.555 -16.224 1.00 97.50 134 GLN A C 1
ATOM 1083 O O . GLN A 1 134 ? -9.379 13.597 -15.80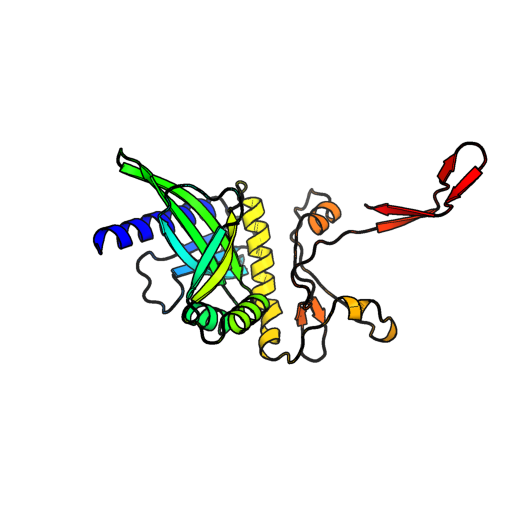7 1.00 97.50 134 GLN A O 1
ATOM 1088 N N . THR A 1 135 ? -7.759 14.405 -17.123 1.00 97.88 135 THR A N 1
ATOM 1089 C CA . THR A 1 135 ? -7.282 13.085 -17.571 1.00 97.88 135 THR A CA 1
ATOM 1090 C C . THR A 1 135 ? -6.322 12.452 -16.569 1.00 97.88 135 THR A C 1
ATOM 1092 O O . THR A 1 135 ? -6.263 11.233 -16.458 1.00 97.88 135 THR A O 1
ATOM 1095 N N . LYS A 1 136 ? -5.608 13.274 -15.790 1.00 98.06 136 LYS A N 1
ATOM 1096 C CA . LYS A 1 136 ? -4.632 12.843 -14.782 1.00 98.06 136 LYS A CA 1
ATOM 1097 C C . LYS A 1 136 ? -4.825 13.586 -13.471 1.00 98.06 136 LYS A C 1
ATOM 1099 O O . LYS A 1 136 ? -5.178 14.763 -13.479 1.00 98.06 136 LYS A O 1
ATOM 1104 N N . THR A 1 137 ? -4.469 12.955 -12.359 1.00 98.31 137 THR A N 1
ATOM 1105 C CA . THR A 1 137 ? -4.339 13.615 -11.052 1.00 98.31 137 THR A CA 1
ATOM 1106 C C . THR A 1 137 ? -2.991 13.294 -10.413 1.00 98.31 137 THR A C 1
ATOM 1108 O O . THR A 1 137 ? -2.275 12.393 -10.846 1.00 98.31 137 THR A O 1
ATOM 1111 N N . THR A 1 138 ? -2.600 14.076 -9.413 1.00 98.00 138 THR A N 1
ATOM 1112 C CA . THR A 1 138 ? -1.323 13.884 -8.723 1.00 98.00 138 THR A CA 1
ATOM 1113 C C . THR A 1 138 ? -1.521 12.990 -7.511 1.00 98.00 138 THR A C 1
ATOM 1115 O O . THR A 1 138 ? -2.264 13.356 -6.599 1.00 98.00 138 THR A O 1
ATOM 1118 N N . ILE A 1 139 ? -0.806 11.869 -7.482 1.00 98.12 139 ILE A N 1
ATOM 1119 C CA . ILE A 1 139 ? -0.655 11.008 -6.308 1.00 98.12 139 ILE A CA 1
ATOM 1120 C C . ILE A 1 139 ? 0.703 11.263 -5.649 1.00 98.12 139 ILE A C 1
ATOM 1122 O O . ILE A 1 139 ? 1.667 11.649 -6.316 1.00 98.12 139 ILE A O 1
ATOM 1126 N N . GLU A 1 140 ? 0.766 11.067 -4.337 1.00 97.88 140 GLU A N 1
ATOM 1127 C CA . GLU A 1 140 ? 1.998 11.152 -3.556 1.00 97.88 140 GLU A CA 1
ATOM 1128 C C . GLU A 1 140 ? 2.432 9.748 -3.136 1.00 97.88 140 GLU A C 1
ATOM 1130 O O . GLU A 1 140 ? 1.610 8.945 -2.687 1.00 97.88 140 GLU A O 1
ATOM 1135 N N . LEU A 1 141 ? 3.718 9.454 -3.322 1.00 98.31 141 LEU A N 1
ATOM 1136 C CA . LEU A 1 141 ? 4.324 8.169 -3.009 1.00 98.31 141 LEU A CA 1
ATOM 1137 C C . LEU A 1 141 ? 5.488 8.357 -2.048 1.00 98.31 141 LEU A C 1
ATOM 1139 O O . LEU A 1 141 ? 6.317 9.254 -2.225 1.00 98.31 141 LEU A O 1
ATOM 1143 N N . SER A 1 142 ? 5.582 7.467 -1.070 1.00 97.25 142 SER A N 1
ATOM 1144 C CA . SER A 1 142 ? 6.705 7.419 -0.143 1.00 97.25 142 SER A CA 1
ATOM 1145 C C . SER A 1 142 ? 7.804 6.502 -0.672 1.00 97.25 142 SER A C 1
ATOM 1147 O O . SER A 1 142 ? 7.508 5.550 -1.399 1.00 97.25 142 SER A O 1
ATOM 1149 N N . PRO A 1 143 ? 9.080 6.753 -0.329 1.00 97.69 143 PRO A N 1
ATOM 1150 C CA . PRO A 1 143 ? 10.151 5.807 -0.619 1.00 97.69 143 PRO A CA 1
ATOM 1151 C C . PRO A 1 143 ? 9.809 4.422 -0.061 1.00 97.69 143 PRO A C 1
ATOM 1153 O O . PRO A 1 143 ? 9.279 4.312 1.048 1.00 97.69 143 PRO A O 1
ATOM 1156 N N . MET A 1 144 ? 10.138 3.365 -0.803 1.00 97.12 144 MET A N 1
ATOM 1157 C CA . MET A 1 144 ? 10.096 2.018 -0.239 1.00 97.12 144 MET A CA 1
ATOM 1158 C C . MET A 1 144 ? 11.041 1.943 0.970 1.00 97.12 144 MET A C 1
ATOM 1160 O O . MET A 1 144 ? 12.150 2.485 0.911 1.00 97.12 144 MET A O 1
ATOM 1164 N N . PRO A 1 145 ? 10.623 1.310 2.079 1.00 94.94 145 PRO A N 1
ATOM 1165 C CA . PRO A 1 145 ? 11.454 1.246 3.268 1.00 94.94 145 PRO A CA 1
ATOM 1166 C C . PRO A 1 145 ? 12.660 0.336 3.030 1.00 94.94 145 PRO A C 1
ATOM 1168 O O . PRO A 1 145 ? 12.551 -0.715 2.400 1.00 94.94 145 PRO A O 1
ATOM 1171 N N . ASN A 1 146 ? 13.805 0.697 3.613 1.00 91.56 146 ASN A N 1
ATOM 1172 C CA . ASN A 1 146 ? 15.037 -0.095 3.503 1.00 91.56 146 ASN A CA 1
ATOM 1173 C C . ASN A 1 146 ? 14.905 -1.479 4.162 1.00 91.56 146 ASN A C 1
ATOM 1175 O O . ASN A 1 146 ? 15.612 -2.420 3.805 1.00 91.56 146 ASN A O 1
ATOM 1179 N N . LYS A 1 147 ? 14.017 -1.608 5.156 1.00 93.69 147 LYS A N 1
ATOM 1180 C CA . LYS A 1 147 ? 13.748 -2.866 5.854 1.00 93.69 147 LYS A CA 1
ATOM 1181 C C . LYS A 1 147 ? 12.478 -3.492 5.297 1.00 93.69 147 LYS A C 1
ATOM 1183 O O . LYS A 1 147 ? 11.382 -2.984 5.515 1.00 93.69 147 LYS A O 1
ATOM 1188 N N . ILE A 1 148 ? 12.609 -4.672 4.691 1.00 94.50 148 ILE A N 1
ATOM 1189 C CA . ILE A 1 148 ? 11.473 -5.408 4.117 1.00 94.50 148 ILE A CA 1
ATOM 1190 C C . ILE A 1 148 ? 10.336 -5.661 5.121 1.00 94.50 148 ILE A C 1
ATOM 1192 O O . ILE A 1 148 ? 9.168 -5.687 4.747 1.00 94.50 148 ILE A O 1
ATOM 1196 N N . LYS A 1 149 ? 10.649 -5.784 6.417 1.00 91.50 149 LYS A N 1
ATOM 1197 C CA . LYS A 1 149 ? 9.643 -5.947 7.475 1.00 91.50 149 LYS A CA 1
ATOM 1198 C C . LYS A 1 149 ? 8.730 -4.737 7.661 1.00 91.50 149 LYS A C 1
ATOM 1200 O O . LYS A 1 149 ? 7.587 -4.918 8.064 1.00 91.50 149 LYS A O 1
ATOM 1205 N N . GLU A 1 150 ? 9.197 -3.530 7.362 1.00 92.19 150 GLU A N 1
ATOM 1206 C CA . GLU A 1 150 ? 8.356 -2.329 7.400 1.00 92.19 150 GLU A CA 1
ATOM 1207 C C . GLU A 1 150 ? 7.371 -2.326 6.225 1.00 92.19 150 GLU A C 1
ATOM 1209 O O . GLU A 1 150 ? 6.188 -2.050 6.421 1.00 92.19 150 GLU A O 1
ATOM 1214 N N . LEU A 1 151 ? 7.826 -2.739 5.033 1.00 94.81 151 LEU A N 1
ATOM 1215 C CA . LEU A 1 151 ? 6.947 -2.920 3.876 1.00 94.81 151 LEU A CA 1
ATOM 1216 C C . LEU A 1 151 ? 5.918 -4.026 4.135 1.00 94.81 151 LEU A C 1
ATOM 1218 O O . LEU A 1 151 ? 4.736 -3.813 3.901 1.00 94.81 151 LEU A O 1
ATOM 1222 N N . GLU A 1 152 ? 6.341 -5.168 4.687 1.00 94.62 152 GLU A N 1
ATOM 1223 C CA . GLU A 1 152 ? 5.449 -6.276 5.058 1.00 94.62 152 GLU A CA 1
ATOM 1224 C C . GLU A 1 152 ? 4.319 -5.797 5.987 1.00 94.62 152 GLU A C 1
ATOM 1226 O O . GLU A 1 152 ? 3.150 -6.042 5.708 1.00 94.62 152 GLU A O 1
ATOM 1231 N N . LYS A 1 153 ? 4.633 -5.041 7.048 1.00 91.62 153 LYS A N 1
ATOM 1232 C CA . LYS A 1 153 ? 3.611 -4.487 7.956 1.00 91.62 153 LYS A CA 1
ATOM 1233 C C . LYS A 1 153 ? 2.647 -3.536 7.245 1.00 91.62 153 LYS A C 1
ATOM 1235 O O . LYS A 1 153 ? 1.440 -3.610 7.484 1.00 91.62 153 LYS A O 1
ATOM 1240 N N . SER A 1 154 ? 3.176 -2.666 6.384 1.00 92.88 154 SER A N 1
ATOM 1241 C CA . SER A 1 154 ? 2.387 -1.720 5.588 1.00 92.88 154 SER A CA 1
ATOM 1242 C C . SER A 1 154 ? 1.413 -2.454 4.662 1.00 92.88 154 SER A C 1
ATOM 1244 O O . SER A 1 154 ? 0.214 -2.188 4.692 1.00 92.88 154 SER A O 1
ATOM 1246 N N . LEU A 1 155 ? 1.895 -3.454 3.916 1.00 95.88 155 LEU A N 1
ATOM 1247 C CA . LEU A 1 155 ? 1.077 -4.185 2.948 1.00 95.88 155 LEU A CA 1
ATOM 1248 C C . LEU A 1 155 ? 0.035 -5.084 3.608 1.00 95.88 155 LEU A C 1
ATOM 1250 O O . LEU A 1 155 ? -1.094 -5.139 3.141 1.00 95.88 155 LEU A O 1
ATOM 1254 N N . PHE A 1 156 ? 0.355 -5.757 4.710 1.00 94.56 156 PHE A N 1
ATOM 1255 C CA . PHE A 1 156 ? -0.652 -6.558 5.406 1.00 94.56 156 PHE A CA 1
ATOM 1256 C C . PHE A 1 156 ? -1.724 -5.688 6.085 1.00 94.56 156 PHE A C 1
ATOM 1258 O O . PHE A 1 156 ? -2.882 -6.090 6.122 1.00 94.56 156 PHE A O 1
ATOM 1265 N N . THR A 1 157 ? -1.363 -4.501 6.593 1.00 93.62 157 THR A N 1
ATOM 1266 C CA . THR A 1 157 ? -2.361 -3.527 7.080 1.00 93.62 157 THR A CA 1
ATOM 1267 C C . THR A 1 157 ? -3.245 -3.072 5.919 1.00 93.62 157 THR A C 1
ATOM 1269 O O . THR A 1 157 ? -4.464 -3.123 6.013 1.00 93.62 157 THR A O 1
ATOM 1272 N N . PHE A 1 158 ? -2.636 -2.739 4.780 1.00 96.19 158 PHE A N 1
ATOM 1273 C CA . PHE A 1 158 ? -3.373 -2.353 3.583 1.00 96.19 158 PHE A CA 1
ATOM 1274 C C . PHE A 1 158 ? -4.296 -3.464 3.063 1.00 96.19 158 PHE A C 1
ATOM 1276 O O . PHE A 1 158 ? -5.405 -3.181 2.627 1.00 96.19 158 PHE A O 1
ATOM 1283 N N . TYR A 1 159 ? -3.883 -4.731 3.137 1.00 96.69 159 TYR A N 1
ATOM 1284 C CA . TYR A 1 159 ? -4.729 -5.866 2.765 1.00 96.69 159 TYR A CA 1
ATOM 1285 C C . TYR A 1 159 ? -6.022 -5.933 3.590 1.00 96.69 159 TYR A C 1
ATOM 1287 O O . TYR A 1 159 ? -7.090 -6.181 3.031 1.00 96.69 159 TYR A O 1
ATOM 1295 N N . ASP A 1 160 ? -5.943 -5.664 4.896 1.00 94.38 160 ASP A N 1
ATOM 1296 C CA . ASP A 1 160 ? -7.126 -5.540 5.754 1.00 94.38 160 ASP A CA 1
ATOM 1297 C C . ASP A 1 160 ? -7.997 -4.343 5.326 1.00 94.38 160 ASP A C 1
ATOM 1299 O O . ASP A 1 160 ? -9.218 -4.473 5.189 1.00 94.38 160 ASP A O 1
ATOM 1303 N N . ASP A 1 161 ? -7.370 -3.207 4.996 1.00 95.88 161 ASP A N 1
ATOM 1304 C CA . ASP A 1 161 ? -8.077 -2.015 4.515 1.00 95.88 161 ASP A CA 1
ATOM 1305 C C . ASP A 1 161 ? -8.857 -2.280 3.210 1.00 95.88 161 ASP A C 1
ATOM 1307 O O . ASP A 1 161 ? -9.994 -1.816 3.079 1.00 95.88 161 ASP A O 1
ATOM 1311 N N . LEU A 1 162 ? -8.293 -3.054 2.268 1.00 95.44 162 LEU A N 1
ATOM 1312 C CA . LEU A 1 162 ? -8.965 -3.464 1.020 1.00 95.44 162 LEU A CA 1
ATOM 1313 C C . LEU A 1 162 ? -10.278 -4.214 1.301 1.00 95.44 162 LEU A C 1
ATOM 1315 O O . LEU A 1 162 ? -11.249 -4.083 0.553 1.00 95.44 162 LEU A O 1
ATOM 1319 N N . GLY A 1 163 ? -10.316 -5.014 2.371 1.00 93.00 163 GLY A N 1
ATOM 1320 C CA . GLY A 1 163 ? -11.511 -5.737 2.800 1.00 93.00 163 GLY A CA 1
ATOM 1321 C C . GLY A 1 163 ? -12.526 -4.828 3.493 1.00 93.00 163 GLY A C 1
ATOM 1322 O O . GLY A 1 163 ? -13.707 -4.838 3.146 1.00 93.00 163 GLY A O 1
ATOM 1323 N N . LYS A 1 164 ? -12.067 -4.012 4.445 1.00 93.50 164 LYS A N 1
ATOM 1324 C CA . LYS A 1 164 ? -12.942 -3.185 5.290 1.00 93.50 164 LYS A CA 1
ATOM 1325 C C . LYS A 1 164 ? -13.560 -1.993 4.568 1.00 93.50 164 LYS A C 1
ATOM 1327 O O . LYS A 1 164 ? -14.647 -1.561 4.932 1.00 93.50 164 LYS A O 1
ATOM 1332 N N . GLN A 1 165 ? -12.898 -1.443 3.551 1.00 94.75 165 GLN A N 1
ATOM 1333 C CA . GLN A 1 165 ? -13.352 -0.203 2.908 1.00 94.75 165 GLN A CA 1
ATOM 1334 C C . GLN A 1 165 ? -14.357 -0.397 1.766 1.00 94.75 165 GLN A C 1
ATOM 1336 O O . GLN A 1 165 ? -14.746 0.584 1.133 1.00 94.75 165 GLN A O 1
ATOM 1341 N N . VAL A 1 166 ? -14.835 -1.618 1.503 1.00 93.06 166 VAL A N 1
ATOM 1342 C CA . VAL A 1 166 ? -15.823 -1.875 0.434 1.00 93.06 166 VAL A CA 1
ATOM 1343 C C . VAL A 1 166 ? -17.096 -1.035 0.621 1.00 93.06 166 VAL A C 1
ATOM 1345 O O . VAL A 1 166 ? -17.602 -0.462 -0.347 1.00 93.06 166 VAL A O 1
ATOM 1348 N N . SER A 1 167 ? -17.565 -0.865 1.863 1.00 91.56 167 SER A N 1
ATOM 1349 C CA . SER A 1 167 ? -18.776 -0.091 2.179 1.00 91.56 167 SER A CA 1
ATOM 1350 C C . SER A 1 167 ? -18.663 1.412 1.886 1.00 91.56 167 SER A C 1
ATOM 1352 O O . SER A 1 167 ? -19.684 2.086 1.745 1.00 91.56 167 SER A O 1
ATOM 1354 N N . VAL A 1 168 ? -17.450 1.955 1.711 1.00 93.50 168 VAL A N 1
ATOM 1355 C CA . VAL A 1 168 ? -17.220 3.385 1.408 1.00 93.50 168 VAL A CA 1
ATOM 1356 C C . VAL A 1 168 ? -17.905 3.827 0.112 1.00 93.50 168 VAL A C 1
ATOM 1358 O O . VAL A 1 168 ? -18.295 4.991 -0.020 1.00 93.50 168 VAL A O 1
ATOM 1361 N N . ARG A 1 169 ? -18.089 2.909 -0.845 1.00 90.88 169 ARG A N 1
ATOM 1362 C CA . ARG A 1 169 ? -18.744 3.209 -2.129 1.00 90.88 169 ARG A CA 1
ATOM 1363 C C . ARG A 1 169 ? -20.214 3.581 -1.987 1.00 90.88 169 ARG A C 1
ATOM 1365 O O . ARG A 1 169 ? -20.726 4.344 -2.798 1.00 90.88 169 ARG A O 1
ATOM 1372 N N . TYR A 1 170 ? -20.868 3.035 -0.968 1.00 89.50 170 TYR A N 1
ATOM 1373 C CA . TYR A 1 170 ? -22.295 3.221 -0.710 1.00 89.50 170 TYR A CA 1
ATOM 1374 C C . TYR A 1 170 ? -22.548 4.259 0.390 1.00 89.50 170 TYR A C 1
ATOM 1376 O O . TYR A 1 170 ? -23.681 4.693 0.593 1.00 89.50 170 TYR A O 1
ATOM 1384 N N . ALA A 1 171 ? -21.493 4.684 1.089 1.00 88.62 171 ALA A N 1
ATOM 1385 C CA . ALA A 1 171 ? -21.574 5.701 2.120 1.00 88.62 171 ALA A CA 1
ATOM 1386 C C . ALA A 1 171 ? -21.793 7.094 1.508 1.00 88.62 171 ALA A C 1
ATOM 1388 O O . ALA A 1 171 ? -20.970 7.581 0.720 1.00 88.62 171 ALA A O 1
ATOM 1389 N N . LYS A 1 172 ? -22.888 7.746 1.925 1.00 87.12 172 LYS A N 1
ATOM 1390 C CA . LYS A 1 172 ? -23.140 9.170 1.650 1.00 87.12 172 LYS A CA 1
ATOM 1391 C C . LYS A 1 172 ? -22.078 10.036 2.320 1.00 87.12 172 LYS A C 1
ATOM 1393 O O . LYS A 1 172 ? -21.450 10.856 1.662 1.00 87.12 172 LYS A O 1
ATOM 1398 N N . GLU A 1 173 ? -21.840 9.777 3.601 1.00 89.25 173 GLU A N 1
ATOM 1399 C CA . GLU A 1 173 ? -20.859 10.474 4.427 1.00 89.25 173 GLU A CA 1
ATOM 1400 C C . GLU A 1 173 ? -20.044 9.467 5.235 1.00 89.25 173 GLU A C 1
ATOM 1402 O O . GLU A 1 173 ? -20.506 8.363 5.536 1.00 89.25 173 GLU A O 1
ATOM 1407 N N . LEU A 1 174 ? -18.808 9.849 5.547 1.00 91.94 174 LEU A N 1
ATOM 1408 C CA . LEU A 1 174 ? -17.917 9.073 6.398 1.00 91.94 174 LEU A CA 1
ATOM 1409 C C . LEU A 1 174 ? -18.002 9.589 7.838 1.00 91.94 174 LEU A C 1
ATOM 1411 O O . LEU A 1 174 ? -18.140 10.800 8.031 1.00 91.94 174 LEU A O 1
ATOM 1415 N N . PRO A 1 175 ? -17.891 8.699 8.838 1.00 90.88 175 PRO A N 1
ATOM 1416 C CA . PRO A 1 175 ? -17.860 9.104 10.236 1.00 90.88 175 PRO A CA 1
ATOM 1417 C C . PRO A 1 175 ? -16.671 10.034 10.512 1.00 90.88 175 PRO A C 1
ATOM 1419 O O . PRO A 1 175 ? -15.619 9.931 9.875 1.00 90.88 175 PRO A O 1
ATOM 1422 N N . SER A 1 176 ? -16.844 10.930 11.479 1.00 90.31 176 SER A N 1
ATOM 1423 C CA . SER A 1 176 ? -15.809 11.834 11.987 1.00 90.31 176 SER A CA 1
ATOM 1424 C C . SER A 1 176 ? -15.238 11.284 13.288 1.00 90.31 176 SER A C 1
ATOM 1426 O O . SER A 1 176 ? -15.996 10.767 14.109 1.00 90.31 176 SER A O 1
ATOM 1428 N N . ILE A 1 177 ? -13.931 11.421 13.530 1.00 86.50 177 ILE A N 1
ATOM 1429 C CA . ILE A 1 177 ? -13.354 11.084 14.849 1.00 86.50 177 ILE A CA 1
ATOM 1430 C C . ILE A 1 177 ? -14.011 11.923 15.954 1.00 86.50 177 ILE A C 1
ATOM 1432 O O . ILE A 1 177 ? -14.173 11.449 17.073 1.00 86.50 177 ILE A O 1
ATOM 1436 N N . GLN A 1 178 ? -14.460 13.140 15.636 1.00 84.19 178 GLN A N 1
ATOM 1437 C CA . GLN A 1 178 ? -15.210 13.989 16.570 1.00 84.19 178 GLN A CA 1
ATOM 1438 C C . GLN A 1 178 ? -16.541 13.356 17.009 1.00 84.19 178 GLN A C 1
ATOM 1440 O O . GLN A 1 178 ? -17.033 13.663 18.086 1.00 84.19 178 GLN A O 1
ATOM 1445 N N . ASP A 1 179 ? -17.097 12.421 16.235 1.00 78.12 179 ASP A N 1
ATOM 1446 C CA . ASP A 1 179 ? -18.315 11.705 16.627 1.00 78.12 179 ASP A CA 1
ATOM 1447 C C . ASP A 1 179 ? -18.050 10.691 17.757 1.00 78.12 179 ASP A C 1
ATOM 1449 O O . ASP A 1 179 ? -18.996 10.156 18.327 1.00 78.12 179 ASP A O 1
ATOM 1453 N N . LEU A 1 180 ? -16.780 10.378 18.063 1.00 76.38 180 LEU A N 1
ATOM 1454 C CA . LEU A 1 180 ? -16.408 9.489 19.170 1.00 76.38 180 LEU A CA 1
ATOM 1455 C C . LEU A 1 180 ? -16.476 10.178 20.534 1.00 76.38 180 LEU A C 1
ATOM 1457 O O . LEU A 1 180 ? -16.551 9.489 21.546 1.00 76.38 180 LEU A O 1
ATOM 1461 N N . THR A 1 181 ? -16.417 11.512 20.579 1.00 72.69 181 THR A N 1
ATOM 1462 C CA . THR A 1 181 ? -16.474 12.260 21.846 1.00 72.69 181 THR A CA 1
ATOM 1463 C C . THR A 1 181 ? -17.897 12.449 22.355 1.00 72.69 181 THR A C 1
ATOM 1465 O O . THR A 1 181 ? -18.093 12.908 23.475 1.00 72.69 181 THR A O 1
ATOM 1468 N N . ASP A 1 182 ? -18.892 12.122 21.535 1.00 71.12 182 ASP A N 1
ATOM 1469 C CA . ASP A 1 182 ? -20.287 12.133 21.941 1.00 71.12 182 ASP A CA 1
ATOM 1470 C C . ASP A 1 182 ? -20.633 10.801 22.621 1.00 71.12 182 ASP A C 1
ATOM 1472 O O . ASP A 1 182 ? -20.856 9.773 21.973 1.00 71.12 182 ASP A O 1
ATOM 1476 N N . GLU A 1 183 ? -20.670 10.820 23.954 1.00 62.59 183 GLU A N 1
ATOM 1477 C CA . GLU A 1 183 ? -21.009 9.650 24.769 1.00 62.59 183 GLU A CA 1
ATOM 1478 C C . GLU A 1 183 ? -22.411 9.098 24.462 1.00 62.59 183 GLU A C 1
ATOM 1480 O O . GLU A 1 183 ? -22.637 7.897 24.623 1.00 62.59 183 GLU A O 1
ATOM 1485 N N . GLN A 1 184 ? -23.342 9.921 23.954 1.00 60.19 184 GLN A N 1
ATOM 1486 C CA . GLN A 1 184 ? -24.685 9.454 23.593 1.00 60.19 184 GLN A CA 1
ATOM 1487 C C . GLN A 1 184 ? -24.691 8.601 22.324 1.00 60.19 184 GLN A C 1
ATOM 1489 O O . GLN A 1 184 ? -25.579 7.768 22.139 1.00 60.19 184 GLN A O 1
ATOM 1494 N N . LEU A 1 185 ? -23.696 8.777 21.451 1.00 64.19 185 LEU A N 1
ATOM 1495 C CA . LEU A 1 185 ? -23.574 8.018 20.211 1.00 64.19 185 LEU A CA 1
ATOM 1496 C C . LEU A 1 185 ? -23.018 6.603 20.437 1.00 64.19 185 LEU A C 1
ATOM 1498 O O . LEU A 1 185 ? -23.182 5.756 19.556 1.00 64.19 185 LEU A O 1
ATOM 1502 N N . GLY A 1 186 ? -22.368 6.332 21.581 1.00 60.72 186 GLY A N 1
ATOM 1503 C CA . GLY A 1 186 ? -21.878 4.997 21.959 1.00 60.72 186 GLY A CA 1
ATOM 1504 C C . GLY A 1 186 ? -21.003 4.324 20.892 1.00 60.72 186 GLY A C 1
ATOM 1505 O O . GLY A 1 186 ? -20.975 3.094 20.782 1.00 60.72 186 GLY A O 1
ATOM 1506 N N . ARG A 1 187 ? -20.339 5.116 20.038 1.00 72.00 187 ARG A N 1
ATOM 1507 C CA . ARG A 1 187 ? -19.677 4.614 18.832 1.00 72.00 187 ARG A CA 1
ATOM 1508 C C . ARG A 1 187 ? -18.409 3.856 19.192 1.00 72.00 187 ARG A C 1
ATOM 1510 O O . ARG A 1 187 ? -17.424 4.422 19.652 1.00 72.00 187 ARG A O 1
ATOM 1517 N N . GLN A 1 188 ? -18.420 2.561 18.905 1.00 79.31 188 GLN A N 1
ATOM 1518 C CA . GLN A 1 188 ? -17.224 1.730 18.949 1.00 79.31 188 GLN A CA 1
ATOM 1519 C C . GLN A 1 188 ? -16.422 1.894 17.657 1.00 79.31 188 GLN A C 1
ATOM 1521 O O . GLN A 1 188 ? -16.987 1.959 16.559 1.00 79.31 188 GLN A O 1
ATOM 1526 N N . PHE A 1 189 ? -15.099 1.893 17.792 1.00 87.31 189 PHE A N 1
ATOM 1527 C CA . PHE A 1 189 ? -14.187 1.807 16.663 1.00 87.31 189 PHE A CA 1
ATOM 1528 C C . PHE A 1 189 ? -13.290 0.576 16.768 1.00 87.31 189 PHE A C 1
ATOM 1530 O O . PHE A 1 189 ? -13.058 0.032 17.846 1.00 87.31 189 PHE A O 1
ATOM 1537 N N . GLU A 1 190 ? -12.779 0.140 15.626 1.00 88.38 190 GLU A N 1
ATOM 1538 C CA . GLU A 1 190 ? -11.831 -0.956 15.509 1.00 88.38 190 GLU A CA 1
ATOM 1539 C C . GLU A 1 190 ? -10.657 -0.570 14.609 1.00 88.38 190 GLU A C 1
ATOM 1541 O O . GLU A 1 190 ? -10.745 0.312 13.750 1.00 88.38 190 GLU A O 1
ATOM 1546 N N . PHE A 1 191 ? -9.536 -1.252 14.808 1.00 88.00 191 PHE A N 1
ATOM 1547 C CA . PHE A 1 191 ? -8.356 -1.161 13.962 1.00 88.00 191 PHE A CA 1
ATOM 1548 C C . PHE A 1 191 ? -7.573 -2.471 14.039 1.00 88.00 191 PHE A C 1
ATOM 1550 O O . PHE A 1 191 ? -7.676 -3.211 15.016 1.00 88.00 191 PHE A O 1
ATOM 1557 N N . THR A 1 192 ? -6.765 -2.743 13.017 1.00 82.88 192 THR A N 1
ATOM 1558 C CA . THR A 1 192 ? -5.891 -3.922 12.973 1.00 82.88 192 THR A CA 1
ATOM 1559 C C . THR A 1 192 ? -4.441 -3.477 13.081 1.00 82.88 192 THR A C 1
ATOM 1561 O O . THR A 1 192 ? -4.026 -2.533 12.408 1.00 82.88 192 THR A O 1
ATOM 1564 N N . VAL A 1 193 ? -3.652 -4.157 13.916 1.00 83.25 193 VAL A N 1
ATOM 1565 C CA . VAL A 1 193 ? -2.197 -3.976 14.023 1.00 83.25 193 VAL A CA 1
ATOM 1566 C C . VAL A 1 193 ? -1.536 -5.343 13.982 1.00 83.25 193 VAL A C 1
ATOM 1568 O O . VAL A 1 193 ? -1.954 -6.272 14.668 1.00 83.25 193 VAL A O 1
ATOM 1571 N N . ILE A 1 194 ? -0.460 -5.450 13.208 1.00 81.38 194 ILE A N 1
ATOM 1572 C CA . ILE A 1 194 ? 0.403 -6.628 13.229 1.00 81.38 194 ILE A CA 1
ATOM 1573 C C . ILE A 1 194 ? 1.470 -6.423 14.287 1.00 81.38 194 ILE A C 1
ATOM 1575 O O . ILE A 1 194 ? 2.318 -5.534 14.170 1.00 81.38 194 ILE A O 1
ATOM 1579 N N . VAL A 1 195 ? 1.430 -7.285 15.294 1.00 82.44 195 VAL A N 1
ATOM 1580 C CA . VAL A 1 195 ? 2.394 -7.317 16.388 1.00 82.44 195 VAL A CA 1
ATOM 1581 C C . VAL A 1 195 ? 3.336 -8.501 16.218 1.00 82.44 195 VAL A C 1
ATOM 1583 O O . VAL A 1 195 ? 2.934 -9.606 15.866 1.00 82.44 195 VAL A O 1
ATOM 1586 N N . GLU A 1 196 ? 4.620 -8.264 16.443 1.00 81.75 196 GLU A N 1
ATOM 1587 C CA . GLU A 1 196 ? 5.608 -9.330 16.572 1.00 81.75 196 GLU A CA 1
ATOM 1588 C C . GLU A 1 196 ? 5.545 -9.903 17.995 1.00 81.75 196 GLU A C 1
ATOM 1590 O O . GLU A 1 196 ? 5.581 -9.135 18.959 1.00 81.75 196 GLU A O 1
ATOM 1595 N N . ASN A 1 197 ? 5.512 -11.238 18.120 1.00 76.06 197 ASN A N 1
ATOM 1596 C CA . ASN A 1 197 ? 5.239 -11.969 19.372 1.00 76.06 197 ASN A CA 1
ATOM 1597 C C . ASN A 1 197 ? 6.223 -11.720 20.537 1.00 76.06 197 ASN A C 1
ATOM 1599 O O . ASN A 1 197 ? 5.963 -12.176 21.639 1.00 76.06 197 ASN A O 1
ATOM 1603 N N . ASN A 1 198 ? 7.311 -10.971 20.335 1.00 82.06 198 ASN A N 1
ATOM 1604 C CA . ASN A 1 198 ? 8.340 -10.700 21.352 1.00 82.06 198 ASN A CA 1
ATOM 1605 C C . ASN A 1 198 ? 8.655 -9.203 21.509 1.00 82.06 198 ASN A C 1
ATOM 1607 O O . ASN A 1 198 ? 9.731 -8.828 21.974 1.00 82.06 198 ASN A O 1
ATOM 1611 N N . LYS A 1 199 ? 7.757 -8.325 21.060 1.00 84.06 199 LYS A N 1
ATOM 1612 C CA . LYS A 1 199 ? 7.917 -6.871 21.169 1.00 84.06 199 LYS A CA 1
ATOM 1613 C C . LYS A 1 199 ? 6.753 -6.279 21.944 1.00 84.06 199 LYS A C 1
ATOM 1615 O O . LYS A 1 199 ? 5.639 -6.789 21.879 1.00 84.06 199 LYS A O 1
ATOM 1620 N N . ASN A 1 200 ? 7.004 -5.162 22.627 1.00 85.00 200 ASN A N 1
ATOM 1621 C CA . ASN A 1 200 ? 5.953 -4.431 23.325 1.00 85.00 200 ASN A CA 1
ATOM 1622 C C . ASN A 1 200 ? 4.824 -4.075 22.326 1.00 85.00 200 ASN A C 1
ATOM 1624 O O . ASN A 1 200 ? 5.101 -3.419 21.314 1.00 85.00 200 ASN A O 1
ATOM 1628 N N . PRO A 1 201 ? 3.580 -4.532 22.554 1.00 83.62 201 PRO A N 1
AT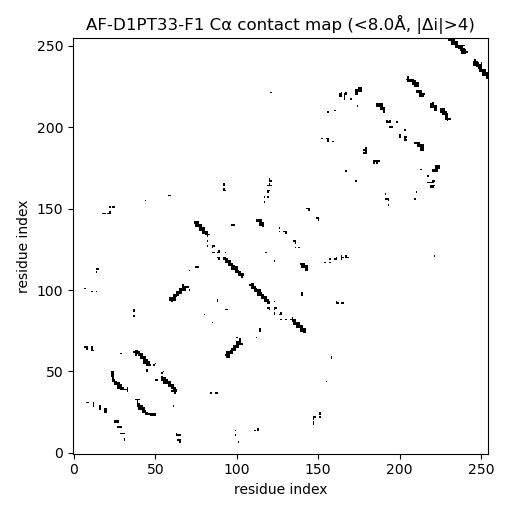OM 1629 C CA . PRO A 1 201 ? 2.481 -4.303 21.623 1.00 83.62 201 PRO A CA 1
ATOM 1630 C C . PRO A 1 201 ? 2.112 -2.820 21.528 1.00 83.62 201 PRO A C 1
ATOM 1632 O O . PRO A 1 201 ? 1.853 -2.347 20.427 1.00 83.62 201 PRO A O 1
ATOM 1635 N N . TRP A 1 202 ? 2.184 -2.059 22.624 1.00 84.00 202 TRP A N 1
ATOM 1636 C CA . TRP A 1 202 ? 1.881 -0.624 22.644 1.00 84.00 202 TRP A CA 1
ATOM 1637 C C . TRP A 1 202 ? 2.806 0.165 21.726 1.00 84.00 202 TRP A C 1
ATOM 1639 O O . TRP A 1 202 ? 2.324 0.876 20.848 1.00 84.00 202 TRP A O 1
ATOM 1649 N N . ASN A 1 203 ? 4.119 -0.065 21.819 1.00 83.88 203 ASN A N 1
ATOM 1650 C CA . ASN A 1 203 ? 5.093 0.575 20.927 1.00 83.88 203 ASN A CA 1
ATOM 1651 C C . ASN A 1 203 ? 4.820 0.249 19.453 1.00 83.88 203 ASN A C 1
ATOM 1653 O O . ASN A 1 203 ? 5.074 1.063 18.570 1.00 83.88 203 ASN A O 1
ATOM 1657 N N . GLN A 1 204 ? 4.312 -0.950 19.161 1.00 84.25 204 GLN A N 1
ATOM 1658 C CA . GLN A 1 204 ? 3.990 -1.351 17.793 1.00 84.25 204 GLN A CA 1
ATOM 1659 C C . GLN A 1 204 ? 2.703 -0.687 17.298 1.00 84.25 204 GLN A C 1
ATOM 1661 O O . GLN A 1 204 ? 2.687 -0.194 16.170 1.00 84.25 204 GLN A O 1
ATOM 1666 N N . ILE A 1 205 ? 1.672 -0.609 18.143 1.00 85.69 205 ILE A N 1
ATOM 1667 C CA . ILE A 1 205 ? 0.398 0.057 17.839 1.00 85.69 205 ILE A CA 1
ATOM 1668 C C . ILE A 1 205 ? 0.619 1.549 17.556 1.00 85.69 205 ILE A C 1
ATOM 1670 O O . ILE A 1 205 ? 0.097 2.065 16.568 1.00 85.69 205 ILE A O 1
ATOM 1674 N N . THR A 1 206 ? 1.433 2.231 18.366 1.00 86.81 206 THR A N 1
ATOM 1675 C CA . THR A 1 206 ? 1.670 3.679 18.241 1.00 86.81 206 THR A CA 1
ATOM 1676 C C . THR A 1 206 ? 2.695 4.041 17.162 1.00 86.81 206 THR A C 1
ATOM 1678 O O . THR A 1 206 ? 2.811 5.203 16.790 1.00 86.81 206 THR A O 1
ATOM 1681 N N . SER A 1 207 ? 3.442 3.082 16.604 1.00 83.44 207 SER A N 1
ATOM 1682 C CA . SER A 1 207 ? 4.566 3.365 15.688 1.00 83.44 207 SER A CA 1
ATOM 1683 C C . SER A 1 207 ? 4.191 3.836 14.278 1.00 83.44 207 SER A C 1
ATOM 1685 O O . SER A 1 207 ? 5.068 4.273 13.534 1.00 83.44 207 SER A O 1
ATOM 1687 N N . SER A 1 208 ? 2.929 3.716 13.864 1.00 83.12 208 SER A N 1
ATOM 1688 C CA . SER A 1 208 ? 2.547 3.866 12.453 1.00 83.12 208 SER A CA 1
ATOM 1689 C C . SER A 1 208 ? 1.136 4.409 12.269 1.00 83.12 208 SER A C 1
ATOM 1691 O O . SER A 1 208 ? 0.250 4.177 13.091 1.00 83.12 208 SER A O 1
ATOM 1693 N N . TYR A 1 209 ? 0.950 5.118 11.156 1.00 88.62 209 TYR A N 1
ATOM 1694 C CA . TYR A 1 209 ? -0.346 5.613 10.710 1.00 88.62 209 TYR A CA 1
ATOM 1695 C C . TYR A 1 209 ? -1.228 4.463 10.222 1.00 88.62 209 TYR A C 1
ATOM 1697 O O . TYR A 1 209 ? -0.735 3.530 9.585 1.00 88.62 209 TYR A O 1
ATOM 1705 N N . ARG A 1 210 ? -2.527 4.540 10.511 1.00 90.62 210 ARG A N 1
ATOM 1706 C CA . ARG A 1 210 ? -3.525 3.538 10.116 1.00 90.62 210 ARG A CA 1
ATOM 1707 C C . ARG A 1 210 ? -4.922 4.117 10.098 1.00 90.62 210 ARG A C 1
ATOM 1709 O O . ARG A 1 210 ? -5.202 5.065 10.827 1.00 90.62 210 ARG A O 1
ATOM 1716 N N . TYR A 1 211 ? -5.794 3.521 9.298 1.00 94.06 211 TYR A N 1
ATOM 1717 C CA . TYR A 1 211 ? -7.212 3.826 9.377 1.00 94.06 211 TYR A CA 1
ATOM 1718 C C . TYR A 1 211 ? -7.795 3.267 10.675 1.00 94.06 211 TYR A C 1
ATOM 1720 O O . TYR A 1 211 ? -7.504 2.139 11.081 1.00 94.06 211 TYR A O 1
ATOM 1728 N N . LEU A 1 212 ? -8.629 4.080 11.312 1.00 93.12 212 LEU A N 1
ATOM 1729 C CA . LEU A 1 212 ? -9.575 3.633 12.322 1.00 93.12 212 LEU A CA 1
ATOM 1730 C C . LEU A 1 212 ? -10.937 3.477 11.651 1.00 93.12 212 LEU A C 1
ATOM 1732 O O . LEU A 1 212 ? -11.265 4.210 10.712 1.00 93.12 212 LEU A O 1
ATOM 1736 N N . TYR A 1 213 ? -11.722 2.527 12.140 1.00 92.88 213 TYR A N 1
ATOM 1737 C CA . TYR A 1 213 ? -12.984 2.150 11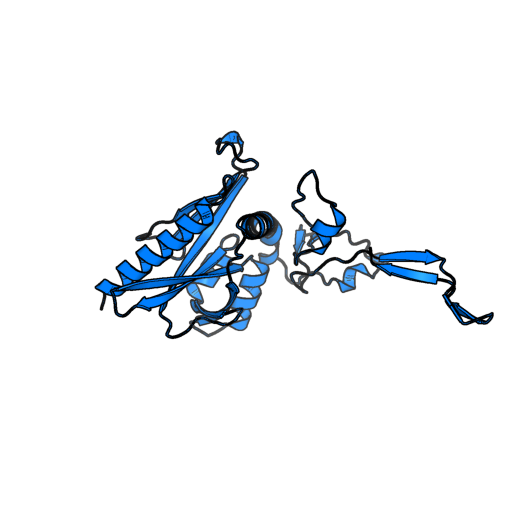.528 1.00 92.88 213 TYR A CA 1
ATOM 1738 C C . TYR A 1 213 ? -14.119 2.211 12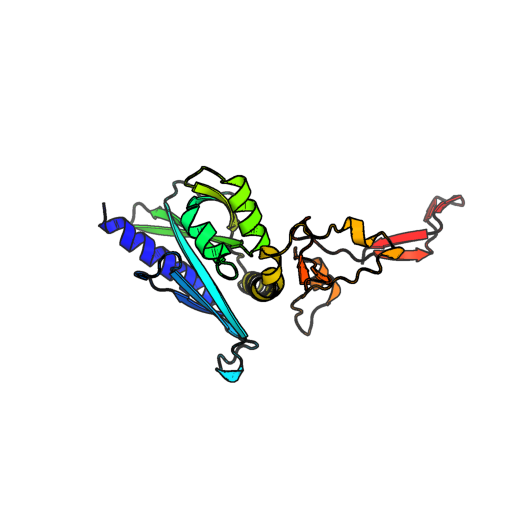.534 1.00 92.88 213 TYR A C 1
ATOM 1740 O O . TYR A 1 213 ? -14.037 1.578 13.579 1.00 92.88 213 TYR A O 1
ATOM 1748 N N . ALA A 1 214 ? -15.194 2.920 12.209 1.00 91.44 214 ALA A N 1
ATOM 1749 C CA . ALA A 1 214 ? -16.414 2.902 13.002 1.00 91.44 214 ALA A CA 1
ATOM 1750 C C . ALA A 1 214 ? -17.349 1.792 12.515 1.00 91.44 214 ALA A C 1
ATOM 1752 O O . ALA A 1 214 ? -17.514 1.576 11.307 1.00 91.44 214 ALA A O 1
ATOM 1753 N N . LYS A 1 215 ? -18.021 1.129 13.459 1.00 86.69 215 LYS A N 1
ATOM 1754 C CA . LYS A 1 215 ? -19.163 0.267 13.143 1.00 86.69 215 LYS A CA 1
ATOM 1755 C C . LYS A 1 215 ? -20.401 1.140 12.968 1.00 86.69 215 LYS A C 1
ATOM 1757 O O . LYS A 1 215 ? -20.785 1.869 13.877 1.00 86.69 215 LYS A O 1
ATOM 1762 N N . THR A 1 216 ? -21.017 1.071 11.795 1.00 80.00 216 THR A N 1
ATOM 1763 C CA . THR A 1 216 ? -22.238 1.813 11.459 1.00 80.00 216 THR A CA 1
ATOM 1764 C C . THR A 1 216 ? -23.358 0.845 11.083 1.00 80.00 216 THR A C 1
ATOM 1766 O O . THR A 1 216 ? -23.103 -0.327 10.800 1.00 80.00 216 THR A O 1
ATOM 1769 N N . ALA A 1 217 ? -24.599 1.335 11.008 1.00 78.06 217 ALA A N 1
ATOM 1770 C CA . ALA A 1 217 ? -25.727 0.542 10.508 1.00 78.06 217 ALA A CA 1
ATOM 1771 C C . ALA A 1 217 ? -25.498 0.008 9.077 1.00 78.06 217 ALA A C 1
ATOM 1773 O O . ALA A 1 217 ? -26.019 -1.042 8.717 1.00 78.06 217 ALA A O 1
ATOM 1774 N N . ASN A 1 218 ? -24.668 0.695 8.282 1.00 72.94 218 ASN A N 1
ATOM 1775 C CA . ASN A 1 218 ? -24.333 0.335 6.901 1.00 72.94 218 ASN A CA 1
ATOM 1776 C C . ASN A 1 218 ? -23.021 -0.471 6.795 1.00 72.94 218 ASN A C 1
ATOM 1778 O O . ASN A 1 218 ? -22.410 -0.553 5.727 1.00 72.94 218 ASN A O 1
ATOM 1782 N N . GLY A 1 219 ? -22.562 -1.046 7.909 1.00 83.06 219 GLY A N 1
ATOM 1783 C CA . GLY A 1 219 ? -21.313 -1.793 8.005 1.00 83.06 219 GLY A CA 1
ATOM 1784 C C . GLY A 1 219 ? -20.147 -0.948 8.513 1.00 83.06 219 GLY A C 1
ATOM 1785 O O . GLY A 1 219 ? -20.325 0.044 9.222 1.00 83.06 219 GLY A O 1
ATOM 1786 N N . ILE A 1 220 ? -18.934 -1.376 8.182 1.00 89.31 220 ILE A N 1
ATOM 1787 C CA . ILE A 1 220 ? -17.696 -0.789 8.697 1.00 89.31 220 ILE A CA 1
ATOM 1788 C C . ILE A 1 220 ? -17.244 0.340 7.763 1.00 89.31 220 ILE A C 1
ATOM 1790 O O . ILE A 1 220 ? -17.152 0.144 6.552 1.00 89.31 220 ILE A O 1
ATOM 1794 N N . LEU A 1 221 ? -16.964 1.523 8.318 1.00 93.12 221 LEU A N 1
ATOM 1795 C CA . LEU A 1 221 ? -16.502 2.686 7.553 1.00 93.12 221 LEU A CA 1
ATOM 1796 C C . LEU A 1 221 ? -15.250 3.305 8.185 1.00 93.12 221 LEU A C 1
ATOM 1798 O O . LEU A 1 221 ? -15.203 3.440 9.409 1.00 93.12 221 LEU A O 1
ATOM 1802 N N . PRO A 1 222 ? -14.242 3.697 7.383 1.00 95.12 222 PRO A N 1
ATOM 1803 C CA . PRO A 1 222 ? -13.101 4.445 7.888 1.00 95.12 222 PRO A CA 1
ATOM 1804 C C . PRO A 1 222 ? -13.529 5.863 8.279 1.00 95.12 222 PRO A C 1
ATOM 1806 O O . PRO A 1 222 ? -14.441 6.434 7.674 1.00 95.12 222 PRO A O 1
ATOM 1809 N N . PHE A 1 223 ? -12.834 6.449 9.248 1.00 93.56 223 PHE A N 1
ATOM 1810 C CA . PHE A 1 223 ? -13.008 7.864 9.567 1.00 93.56 223 PHE A CA 1
ATOM 1811 C C . PHE A 1 223 ? -12.515 8.778 8.438 1.00 93.56 223 PHE A C 1
ATOM 1813 O O . PHE A 1 223 ? -11.516 8.488 7.772 1.00 93.56 223 PHE A O 1
ATOM 1820 N N . LYS A 1 224 ? -13.216 9.899 8.234 1.00 92.44 224 LYS A N 1
ATOM 1821 C CA . LYS A 1 224 ? -12.943 10.862 7.153 1.00 92.44 224 LYS A CA 1
ATOM 1822 C C . LYS A 1 224 ? -11.587 11.562 7.279 1.00 92.44 224 LYS A C 1
ATOM 1824 O O . LYS A 1 224 ? -11.059 12.039 6.284 1.00 92.44 224 LYS A O 1
ATOM 1829 N N . GLU A 1 225 ? -11.027 11.629 8.486 1.00 92.25 225 GLU A N 1
ATOM 1830 C CA . GLU A 1 225 ? -9.714 12.220 8.765 1.00 92.25 225 GLU A CA 1
ATOM 1831 C C . GLU A 1 225 ? -8.563 11.423 8.127 1.00 92.25 225 GLU A C 1
ATOM 1833 O O . GLU A 1 225 ? -7.453 11.937 7.979 1.00 92.25 225 GLU A O 1
ATOM 1838 N N . GLY A 1 226 ? -8.829 10.180 7.718 1.00 92.62 226 GLY A N 1
ATOM 1839 C CA . GLY A 1 226 ? -7.848 9.302 7.103 1.00 92.62 226 GLY A CA 1
ATOM 1840 C C . GLY A 1 226 ? -6.954 8.599 8.129 1.00 92.62 226 GLY A C 1
ATOM 1841 O O . GLY A 1 226 ? -7.339 8.428 9.289 1.00 92.62 226 GLY A O 1
ATOM 1842 N N . PRO A 1 227 ? -5.766 8.126 7.711 1.00 92.31 227 PRO A N 1
ATOM 1843 C CA . PRO A 1 227 ? -4.860 7.423 8.603 1.00 92.31 227 PRO A CA 1
ATOM 1844 C C . PRO A 1 227 ? -4.374 8.323 9.740 1.00 92.31 227 PRO A C 1
ATOM 1846 O O . PRO A 1 227 ? -3.841 9.403 9.493 1.00 92.31 227 PRO A O 1
ATOM 1849 N N . CYS A 1 228 ? -4.456 7.844 10.978 1.00 90.19 228 CYS A N 1
ATOM 1850 C CA . CYS A 1 228 ? -3.956 8.550 12.153 1.00 90.19 228 CYS A CA 1
ATOM 1851 C C . CYS A 1 228 ? -2.925 7.712 12.913 1.00 90.19 228 CYS A C 1
ATOM 1853 O O . CYS A 1 228 ? -2.858 6.487 12.782 1.00 90.19 228 CYS A O 1
ATOM 1855 N N . LYS A 1 229 ? -2.113 8.389 13.725 1.00 88.56 229 LYS A N 1
ATOM 1856 C CA . LYS A 1 229 ? -1.213 7.753 14.685 1.00 88.56 229 LYS A CA 1
ATOM 1857 C C . LYS A 1 229 ? -1.922 7.674 16.033 1.00 88.56 229 LYS A C 1
ATOM 1859 O O . LYS A 1 229 ? -2.494 8.663 16.481 1.00 88.56 229 LYS A O 1
ATOM 1864 N N . LEU A 1 230 ? -1.881 6.504 16.659 1.00 86.94 230 LEU A N 1
ATOM 1865 C CA . LEU A 1 230 ? -2.425 6.314 17.999 1.00 86.94 230 LEU A CA 1
ATOM 1866 C C . LEU A 1 230 ? -1.390 6.710 19.052 1.00 86.94 230 LEU A C 1
ATOM 1868 O O . LEU A 1 230 ? -0.201 6.427 18.890 1.00 86.94 230 LEU A O 1
ATOM 1872 N N . SER A 1 231 ? -1.872 7.309 20.135 1.00 84.06 231 SER A N 1
ATOM 1873 C CA . SER A 1 231 ? -1.113 7.593 21.351 1.00 84.06 231 SER A CA 1
ATOM 1874 C C . SER A 1 231 ? -1.972 7.192 22.541 1.00 84.06 231 SER A C 1
ATOM 1876 O O . SER A 1 231 ? -3.158 7.515 22.575 1.00 84.06 231 SER A O 1
ATOM 1878 N N . PHE A 1 232 ? -1.380 6.496 23.508 1.00 80.75 232 PHE A N 1
ATOM 1879 C CA . PHE A 1 232 ? -2.063 6.112 24.739 1.00 80.75 232 PHE A CA 1
ATOM 1880 C C . PHE A 1 232 ? -1.514 6.959 25.880 1.00 80.75 232 PHE A C 1
ATOM 1882 O O . PHE A 1 232 ? -0.302 7.094 26.050 1.00 80.75 232 PHE A O 1
ATOM 1889 N N . MET A 1 233 ? -2.418 7.558 26.642 1.00 77.50 233 MET A N 1
ATOM 1890 C CA . MET A 1 233 ? -2.079 8.398 27.782 1.00 77.50 233 MET A CA 1
ATOM 1891 C C . MET A 1 233 ? -2.725 7.783 29.010 1.00 77.50 233 MET A C 1
ATOM 1893 O O . MET A 1 233 ? -3.868 7.336 28.962 1.00 77.50 233 MET A O 1
ATOM 1897 N N . THR A 1 234 ? -1.969 7.708 30.095 1.00 71.88 234 THR A N 1
ATOM 1898 C CA . THR A 1 234 ? -2.502 7.320 31.397 1.00 71.88 234 THR A CA 1
ATOM 1899 C C . THR A 1 234 ? -2.478 8.551 32.281 1.00 71.88 234 THR A C 1
ATOM 1901 O O . THR A 1 234 ? -1.432 9.183 32.447 1.00 71.88 234 THR A O 1
ATOM 1904 N N . GLU A 1 235 ? -3.628 8.895 32.849 1.00 74.81 235 GLU A N 1
ATOM 1905 C CA . GLU A 1 235 ? -3.674 9.849 33.949 1.00 74.81 235 GLU A CA 1
ATOM 1906 C C . GLU A 1 235 ? -3.031 9.208 35.172 1.00 74.81 235 GLU A C 1
ATOM 1908 O O . GLU A 1 235 ? -3.386 8.101 35.581 1.00 74.81 235 GLU A O 1
ATOM 1913 N N . ARG A 1 236 ? -2.037 9.890 35.736 1.00 73.50 236 ARG A N 1
ATOM 1914 C CA . ARG A 1 236 ? -1.459 9.514 37.019 1.00 73.50 236 ARG A CA 1
ATOM 1915 C C . ARG A 1 236 ? -1.597 10.684 37.971 1.00 73.50 236 ARG A C 1
ATOM 1917 O O . ARG A 1 236 ? -1.277 11.823 37.626 1.00 73.50 236 ARG A O 1
ATOM 1924 N N . GLU A 1 237 ? -2.022 10.389 39.191 1.00 75.62 237 GLU A N 1
ATOM 1925 C CA . GLU A 1 237 ? -1.849 11.328 40.290 1.00 75.62 237 GLU A CA 1
ATOM 1926 C C . GLU A 1 237 ? -0.348 11.538 40.496 1.00 75.62 237 GLU A C 1
ATOM 1928 O O . GLU A 1 237 ? 0.403 10.614 40.816 1.00 75.62 237 GLU A O 1
ATOM 1933 N N . ALA A 1 238 ? 0.105 12.755 40.222 1.00 72.50 238 ALA A N 1
ATOM 1934 C CA . ALA A 1 238 ? 1.496 13.137 40.339 1.00 72.50 238 ALA A CA 1
ATOM 1935 C C . ALA A 1 238 ? 1.553 14.599 40.760 1.00 72.50 238 ALA A C 1
ATOM 1937 O O . ALA A 1 238 ? 1.050 15.493 40.075 1.00 72.50 238 ALA A O 1
ATOM 1938 N N . THR A 1 239 ? 2.183 14.831 41.905 1.00 79.06 239 THR A N 1
ATOM 1939 C CA . THR A 1 239 ? 2.349 16.168 42.460 1.00 79.06 239 THR A CA 1
ATOM 1940 C C . THR A 1 239 ? 3.583 16.824 41.847 1.00 79.06 239 THR A C 1
ATOM 1942 O O . THR A 1 239 ? 4.710 16.473 42.194 1.00 79.06 239 THR A O 1
ATOM 1945 N N . ILE A 1 240 ? 3.388 17.798 40.959 1.00 79.25 240 ILE A N 1
ATOM 1946 C CA . ILE A 1 240 ? 4.473 18.635 40.433 1.00 79.25 240 ILE A CA 1
ATOM 1947 C C . ILE A 1 240 ? 4.634 19.828 41.375 1.00 79.25 240 ILE A C 1
ATOM 1949 O O . ILE A 1 240 ? 3.711 20.630 41.521 1.00 79.25 240 ILE A O 1
ATOM 1953 N N . ARG A 1 241 ? 5.799 19.952 42.018 1.00 87.00 241 ARG A N 1
ATOM 1954 C CA . ARG A 1 241 ? 6.113 21.036 42.961 1.00 87.00 241 ARG A CA 1
ATOM 1955 C C . ARG A 1 241 ? 7.491 21.641 42.711 1.00 87.00 241 ARG A C 1
ATOM 1957 O O . ARG A 1 241 ? 8.412 20.921 42.333 1.00 87.00 241 ARG A O 1
ATOM 1964 N N . ILE A 1 242 ? 7.634 22.940 42.969 1.00 79.38 242 ILE A N 1
ATOM 1965 C CA . ILE A 1 242 ? 8.934 23.624 43.073 1.00 79.38 242 ILE A CA 1
ATOM 1966 C C . ILE A 1 242 ? 9.037 24.127 44.514 1.00 79.38 242 ILE A C 1
ATOM 1968 O O . ILE A 1 242 ? 8.270 24.997 44.924 1.00 79.38 242 ILE A O 1
ATOM 1972 N N . GLY A 1 243 ? 9.941 23.535 45.299 1.00 83.69 243 GLY A N 1
ATOM 1973 C CA . GLY A 1 243 ? 9.990 23.742 46.749 1.00 83.69 243 GLY A CA 1
ATOM 1974 C C . GLY A 1 243 ? 8.766 23.145 47.458 1.00 83.69 243 GLY A C 1
ATOM 1975 O O . GLY A 1 243 ? 8.456 21.958 47.298 1.00 83.69 243 GLY A O 1
ATOM 1976 N N . GLU A 1 244 ? 8.074 23.968 48.245 1.00 87.19 244 GLU A N 1
ATOM 1977 C CA . GLU A 1 244 ? 6.833 23.600 48.948 1.00 87.19 244 GLU A CA 1
ATOM 1978 C C . GLU A 1 244 ? 5.566 23.879 48.125 1.00 87.19 244 GLU A C 1
ATOM 1980 O O . GLU A 1 244 ? 4.508 23.318 48.406 1.00 87.19 244 GLU A O 1
ATOM 1985 N N . GLN A 1 245 ? 5.667 24.689 47.067 1.00 80.56 245 GLN A N 1
ATOM 1986 C CA . GLN A 1 245 ? 4.518 25.061 46.250 1.00 80.56 245 GLN A CA 1
ATOM 1987 C C . GLN A 1 245 ? 4.162 23.944 45.264 1.00 80.56 245 GLN A C 1
ATOM 1989 O O . GLN A 1 245 ? 4.964 23.585 44.397 1.00 80.56 245 GLN A O 1
ATOM 1994 N N . ILE A 1 246 ? 2.937 23.427 45.371 1.00 83.12 246 ILE A N 1
ATOM 1995 C CA . ILE A 1 246 ? 2.356 22.458 44.434 1.00 83.12 246 ILE A CA 1
ATOM 1996 C C . ILE A 1 246 ? 1.715 23.208 43.264 1.00 83.12 246 ILE A C 1
ATOM 1998 O O . ILE A 1 246 ? 0.851 24.056 43.470 1.00 83.12 246 ILE A O 1
ATOM 2002 N N . TYR A 1 247 ? 2.104 22.854 42.042 1.00 77.88 247 TYR A N 1
ATOM 2003 C CA . TYR A 1 247 ? 1.581 23.430 40.801 1.00 77.88 247 TYR A CA 1
ATOM 2004 C C . TYR A 1 247 ? 0.541 22.525 40.136 1.00 77.88 247 TYR A C 1
ATOM 2006 O O . TYR A 1 247 ? -0.439 23.020 39.592 1.00 77.88 247 TYR A O 1
ATOM 2014 N N . TYR A 1 248 ? 0.716 21.202 40.215 1.00 75.75 248 TYR A N 1
ATOM 2015 C CA . TYR A 1 248 ? -0.216 20.226 39.643 1.00 75.75 248 TYR A CA 1
ATOM 2016 C C . TYR A 1 248 ? -0.346 19.018 40.571 1.00 75.75 248 TYR A C 1
ATOM 2018 O O . TYR A 1 248 ? 0.643 18.625 41.186 1.00 75.75 248 TYR A O 1
ATOM 2026 N N . LYS A 1 249 ? -1.549 18.440 40.679 1.00 69.81 249 LYS A N 1
ATOM 2027 C CA . LYS A 1 249 ? -1.827 17.200 41.439 1.00 69.81 249 LYS A CA 1
ATOM 2028 C C . LYS A 1 249 ? -2.104 15.987 40.541 1.00 69.81 249 LYS A C 1
ATOM 2030 O O . LYS A 1 249 ? -2.052 14.852 41.003 1.00 69.81 249 LYS A O 1
ATOM 2035 N N . MET A 1 250 ? -2.369 16.228 39.259 1.00 68.19 250 MET A N 1
ATOM 2036 C CA . MET A 1 250 ? -2.527 15.203 38.233 1.00 68.19 250 MET A CA 1
ATOM 2037 C C . MET A 1 250 ? -1.601 15.538 37.074 1.00 68.19 250 MET A C 1
ATOM 2039 O O . MET A 1 250 ? -1.522 16.697 36.660 1.00 68.19 250 MET A O 1
ATOM 2043 N N . ALA A 1 251 ? -0.917 14.526 36.554 1.00 65.88 251 ALA A N 1
ATOM 2044 C CA . ALA A 1 251 ? -0.138 14.642 35.336 1.00 65.88 251 ALA A CA 1
ATOM 2045 C C . ALA A 1 251 ? -0.587 13.572 34.342 1.00 65.88 251 ALA A C 1
ATOM 2047 O O . ALA A 1 251 ? -0.727 12.392 34.669 1.00 65.88 251 ALA A O 1
ATOM 2048 N N . LEU A 1 252 ? -0.775 13.995 33.097 1.00 66.38 252 LEU A N 1
ATOM 2049 C CA . LEU A 1 252 ? -0.926 13.083 31.978 1.00 66.38 252 LEU A CA 1
ATOM 2050 C C . LEU A 1 252 ? 0.454 12.546 31.602 1.00 66.38 252 LEU A C 1
ATOM 2052 O O . LEU A 1 252 ? 1.330 13.310 31.197 1.00 66.38 252 LEU A O 1
ATOM 2056 N N . VAL A 1 253 ? 0.649 11.235 31.725 1.00 63.38 253 VAL A N 1
ATOM 2057 C CA . VAL A 1 253 ? 1.890 10.576 31.308 1.00 63.38 253 VAL A CA 1
ATOM 2058 C C . VAL A 1 253 ? 1.612 9.802 30.024 1.00 63.38 253 VAL A C 1
ATOM 2060 O O . VAL A 1 253 ? 0.767 8.904 29.993 1.00 63.38 253 VAL A O 1
ATOM 2063 N N . SER A 1 254 ? 2.308 10.166 28.948 1.00 60.62 254 SER A N 1
ATOM 2064 C CA . SER A 1 254 ? 2.311 9.398 27.702 1.00 60.62 254 SER A CA 1
ATOM 2065 C C . SER A 1 254 ? 3.071 8.086 27.908 1.00 60.62 254 SER A C 1
ATOM 2067 O O . SER A 1 254 ? 4.210 8.123 28.383 1.00 60.62 254 SER A O 1
ATOM 2069 N N . GLY A 1 255 ? 2.445 6.957 27.567 1.00 53.78 255 GLY A N 1
ATOM 2070 C CA . GLY A 1 255 ? 3.086 5.637 27.544 1.00 53.78 255 GLY A CA 1
ATOM 2071 C C . GLY A 1 255 ? 3.767 5.329 26.219 1.00 53.78 255 GLY A C 1
ATOM 2072 O O . GLY A 1 255 ? 3.361 5.915 25.188 1.00 53.78 255 GLY A O 1
#

Organism: NCBI:txid585502

Radius of gyration: 21.86 Å; Cα contacts (8 Å, |Δi|>4): 447; chains: 1; bounding box: 54×48×78 Å

Secondary structure (DSSP, 8-state):
-HHHHHHHHHHHHHHHHHHHHTSTTEEEEE-TT--SSS--EEEEEESSTT--GGGEEEEEEEEEEEEE-SS--SS-EEEEEEHHHHHHHHHTTEEEEEEEEEEE-TTSSEEEEEEEEEEEHHHHHHHHHHTTT-SEEEEEEEEPPSSHHHHHHHHHHHHHHHHHGGGGGT-SSPPPGGGGS-GGG---EE------TTS-HHHHHHTS-B--EEEETTEEEE-TT-SB----EEEEEEEEEETTEEEEEEEEEE-